Protein AF-A0AAD6H9R9-F1 (afdb_monomer_lite)

Radius of gyration: 20.22 Å; chains: 1; bounding box: 54×41×56 Å

Foldseek 3Di:
DQQFQKFADDPPDPDGDRPDDLQWDFDAFDADPVRHGQWTATNVGIDGHPDIDGPNFQCVVVYDPLLLVDARFDWFKDKDQDDPVVLVVQQPPPFDADQQFQKTWHRQPVVRRITMITRFAQGEAEDDPRGRGGDDPQDFPEPDRDDGDHPNPCPVCVVPVVVVSVCLVPNDDPVVVVVPPRPCVSVPPPDDNPPQDDSRHHDDGHDYQDPVRVVVVVVVSVVRNPDDYPD

Structure (mmCIF, N/CA/C/O backbone):
data_AF-A0AAD6H9R9-F1
#
_entry.id   AF-A0AAD6H9R9-F1
#
loop_
_atom_site.group_PDB
_atom_site.id
_atom_site.type_symbol
_atom_site.label_atom_id
_atom_site.label_alt_id
_atom_site.label_comp_id
_atom_site.label_asym_id
_atom_site.label_entity_id
_atom_site.label_seq_id
_atom_site.pdbx_PDB_ins_code
_atom_site.Cartn_x
_atom_site.Cartn_y
_atom_site.Cartn_z
_atom_site.occupancy
_atom_site.B_iso_or_equiv
_atom_site.auth_seq_id
_atom_site.auth_comp_id
_atom_site.auth_asym_id
_atom_site.auth_atom_id
_atom_site.pdbx_PDB_model_num
ATOM 1 N N . MET A 1 1 ? -6.114 3.177 -9.417 1.00 21.62 1 MET A N 1
ATOM 2 C CA . MET A 1 1 ? -7.447 2.699 -8.997 1.00 21.62 1 MET A CA 1
ATOM 3 C C . MET A 1 1 ? -7.421 2.566 -7.482 1.00 21.62 1 MET A C 1
ATOM 5 O O . MET A 1 1 ? -6.848 1.617 -6.966 1.00 21.62 1 MET A O 1
ATOM 9 N N . GLN A 1 2 ? -7.903 3.591 -6.782 1.00 22.09 2 GLN A N 1
ATOM 10 C CA . GLN A 1 2 ? -7.982 3.638 -5.323 1.00 22.09 2 GLN A CA 1
ATOM 11 C C . GLN A 1 2 ? -9.369 3.111 -4.948 1.00 22.09 2 GLN A C 1
ATOM 13 O O . GLN A 1 2 ? -10.369 3.777 -5.201 1.00 22.09 2 GLN A O 1
ATOM 18 N N . VAL A 1 3 ? -9.444 1.877 -4.451 1.00 21.25 3 VAL A N 1
ATOM 19 C CA . VAL A 1 3 ? -10.705 1.285 -3.989 1.00 21.25 3 VAL A CA 1
ATOM 20 C C . VAL A 1 3 ? -10.729 1.417 -2.473 1.00 21.25 3 VAL A C 1
ATOM 22 O O . VAL A 1 3 ? -10.268 0.538 -1.755 1.00 21.25 3 VAL A O 1
ATOM 25 N N . SER A 1 4 ? -11.238 2.546 -1.983 1.00 26.77 4 SER A N 1
ATOM 26 C CA . SER A 1 4 ? -11.689 2.636 -0.595 1.00 26.77 4 SER A CA 1
ATOM 27 C C . SER A 1 4 ? -13.056 1.966 -0.534 1.00 26.77 4 SER A C 1
ATOM 29 O O . SER A 1 4 ? -14.041 2.505 -1.031 1.00 26.77 4 SER A O 1
ATOM 31 N N . LEU A 1 5 ? -13.100 0.747 -0.002 1.00 30.42 5 LEU A N 1
ATOM 32 C CA . LEU A 1 5 ? -14.329 -0.023 0.110 1.00 30.42 5 LEU A CA 1
ATOM 33 C C . LEU A 1 5 ? -14.965 0.241 1.480 1.00 30.42 5 LEU A C 1
ATOM 35 O O . LEU A 1 5 ? -14.486 -0.269 2.491 1.00 30.42 5 LEU A O 1
ATOM 39 N N . ALA A 1 6 ? -16.033 1.037 1.512 1.00 31.06 6 ALA A N 1
ATOM 40 C CA . ALA A 1 6 ? -16.963 1.079 2.635 1.00 31.06 6 ALA A CA 1
ATOM 41 C C . ALA A 1 6 ? -18.180 0.229 2.250 1.00 31.06 6 ALA A C 1
ATOM 43 O O . ALA A 1 6 ? -18.948 0.613 1.371 1.00 31.06 6 ALA A O 1
ATOM 44 N N . LEU A 1 7 ? -18.317 -0.955 2.850 1.00 34.81 7 LEU A N 1
ATOM 45 C CA . LEU A 1 7 ? -19.482 -1.817 2.633 1.00 34.81 7 LEU A CA 1
ATOM 46 C C . LEU A 1 7 ? -20.551 -1.445 3.658 1.00 34.81 7 LEU A C 1
ATOM 48 O O . LEU A 1 7 ? -20.320 -1.578 4.860 1.00 34.81 7 LEU A O 1
ATOM 52 N N . VAL A 1 8 ? -21.697 -0.982 3.163 1.00 33.59 8 VAL A N 1
ATOM 53 C CA . VAL A 1 8 ? -22.912 -0.713 3.939 1.00 33.59 8 VAL A CA 1
ATOM 54 C C . VAL A 1 8 ? -23.891 -1.854 3.663 1.00 33.59 8 VAL A C 1
ATOM 56 O O . VAL A 1 8 ? -24.228 -2.105 2.509 1.00 33.59 8 VAL A O 1
ATOM 59 N N . SER A 1 9 ? -24.316 -2.571 4.704 1.00 32.09 9 SER A N 1
ATOM 60 C CA . SER A 1 9 ? -25.366 -3.596 4.609 1.00 32.09 9 SER A CA 1
ATOM 61 C C . SER A 1 9 ? -26.718 -2.973 4.962 1.00 32.09 9 SER A C 1
ATOM 63 O O . SER A 1 9 ? -26.822 -2.347 6.014 1.00 32.09 9 SER A O 1
ATOM 65 N N . CYS A 1 10 ? -27.735 -3.169 4.114 1.00 25.30 10 CYS A N 1
ATOM 66 C CA . CYS A 1 10 ? -29.127 -2.753 4.332 1.00 25.30 10 CYS A CA 1
ATOM 67 C C . CYS A 1 10 ? -30.042 -4.004 4.326 1.00 25.30 10 CYS A C 1
ATOM 69 O O . CYS A 1 10 ? -29.819 -4.890 3.497 1.00 25.30 10 CYS A O 1
ATOM 71 N N . PRO A 1 11 ? -31.048 -4.139 5.215 1.00 29.44 11 PRO A N 1
ATOM 72 C CA . PRO A 1 11 ? -31.659 -5.441 5.501 1.00 29.44 11 PRO A CA 1
ATOM 73 C C . PRO A 1 11 ? -32.717 -5.950 4.506 1.00 29.44 11 PRO A C 1
ATOM 75 O O . PRO A 1 11 ? -33.314 -6.989 4.771 1.00 29.44 11 PRO A O 1
ATOM 78 N N . VAL A 1 12 ? -32.957 -5.295 3.363 1.00 28.45 12 VAL A N 1
ATOM 79 C CA . VAL A 1 12 ? -34.059 -5.704 2.456 1.00 28.45 12 VAL A CA 1
ATOM 80 C C . VAL A 1 12 ? -33.594 -6.146 1.063 1.00 28.45 12 VAL A C 1
ATOM 82 O O . VAL A 1 12 ? -34.331 -6.822 0.353 1.00 28.45 12 VAL A O 1
ATOM 85 N N . VAL A 1 13 ? -32.344 -5.886 0.677 1.00 25.64 13 VAL A N 1
ATOM 86 C CA . VAL A 1 13 ? -31.757 -6.372 -0.582 1.00 25.64 13 VAL A CA 1
ATOM 87 C C . VAL A 1 13 ? -30.256 -6.553 -0.352 1.00 25.64 13 VAL A C 1
ATOM 89 O O . VAL A 1 13 ? -29.615 -5.656 0.189 1.00 25.64 13 VAL A O 1
ATOM 92 N N . LEU A 1 14 ? -29.666 -7.679 -0.773 1.00 31.45 14 LEU A N 1
ATOM 93 C CA . LEU A 1 14 ? -28.205 -7.846 -0.883 1.00 31.45 14 LEU A CA 1
ATOM 94 C C . LEU A 1 14 ? -27.664 -6.928 -2.002 1.00 31.45 14 LEU A C 1
ATOM 96 O O . LEU A 1 14 ? -27.223 -7.389 -3.051 1.00 31.45 14 LEU A O 1
ATOM 100 N N . GLN A 1 15 ? -27.750 -5.615 -1.808 1.00 29.44 15 GLN A N 1
ATOM 101 C CA . GLN A 1 15 ? -27.179 -4.597 -2.679 1.00 29.44 15 GLN A CA 1
ATOM 102 C C . GLN A 1 15 ? -25.877 -4.104 -2.053 1.00 29.44 15 GLN A C 1
ATOM 104 O O . GLN A 1 15 ? -25.862 -3.512 -0.978 1.00 29.44 15 GLN A O 1
ATOM 109 N N . TRP A 1 16 ? -24.767 -4.358 -2.740 1.00 42.09 16 TRP A N 1
ATOM 110 C CA . TRP A 1 16 ? -23.471 -3.785 -2.401 1.00 42.09 16 TRP A CA 1
ATOM 111 C C . TRP A 1 16 ? -23.347 -2.430 -3.098 1.00 42.09 16 TRP A C 1
ATOM 113 O O . TRP A 1 16 ? -23.273 -2.371 -4.324 1.00 42.09 16 TRP A O 1
ATOM 123 N N . ALA A 1 17 ? -23.317 -1.338 -2.335 1.00 39.84 17 ALA A N 1
ATOM 124 C CA . ALA A 1 17 ? -23.028 -0.016 -2.879 1.00 39.84 17 ALA A CA 1
ATOM 125 C C . ALA A 1 17 ? -21.513 0.231 -2.854 1.00 39.84 17 ALA A C 1
ATOM 127 O O . ALA A 1 17 ? -20.914 0.396 -1.793 1.00 39.84 17 ALA A O 1
ATOM 128 N N . PHE A 1 18 ? -20.882 0.268 -4.028 1.00 45.59 18 PHE A N 1
ATOM 129 C CA . PHE A 1 18 ? -19.497 0.717 -4.153 1.00 45.59 18 PHE A CA 1
ATOM 130 C C . PHE A 1 18 ? -19.470 2.245 -4.212 1.00 45.59 18 PHE A C 1
ATOM 132 O O . PHE A 1 18 ? -19.745 2.849 -5.246 1.00 45.59 18 PHE A O 1
ATOM 139 N N . LEU A 1 19 ? -19.112 2.883 -3.101 1.00 49.59 19 LEU A N 1
ATOM 140 C CA . LEU A 1 19 ? -18.884 4.327 -3.048 1.00 49.59 19 LEU A CA 1
ATOM 141 C C . LEU A 1 19 ? -17.428 4.645 -3.439 1.00 49.59 19 LEU A C 1
ATOM 143 O O . LEU A 1 19 ? -16.634 5.059 -2.601 1.00 49.59 19 LEU A O 1
ATOM 147 N N . SER A 1 20 ? -17.046 4.421 -4.703 1.00 42.50 20 SER A N 1
ATOM 148 C CA . SER A 1 20 ? -15.670 4.652 -5.178 1.00 42.50 20 SER A CA 1
ATOM 149 C C . SER A 1 20 ? -15.545 5.937 -6.005 1.00 42.50 20 SER A C 1
ATOM 151 O O . SER A 1 20 ? -15.896 5.964 -7.182 1.00 42.50 20 SER A O 1
ATOM 153 N N . SER A 1 21 ? -15.020 7.007 -5.409 1.00 40.72 21 SER A N 1
ATOM 154 C CA . SER A 1 21 ? -14.556 8.207 -6.127 1.00 40.72 21 SER A CA 1
ATOM 155 C C . SER A 1 21 ? -13.574 9.003 -5.256 1.00 40.72 21 SER A C 1
ATOM 157 O O . SER A 1 21 ? -13.613 8.885 -4.031 1.00 40.72 21 SER A O 1
ATOM 159 N N . GLN A 1 22 ? -12.742 9.868 -5.860 1.00 45.44 22 GLN A N 1
ATOM 160 C CA . GLN A 1 22 ? -11.944 10.884 -5.133 1.00 45.44 22 GLN A CA 1
ATOM 161 C C . GLN A 1 22 ? -12.806 11.814 -4.252 1.00 45.44 22 GLN A C 1
ATOM 163 O O . GLN A 1 22 ? -12.305 12.521 -3.387 1.00 45.44 22 GLN A O 1
ATOM 168 N N . VAL A 1 23 ? -14.115 11.785 -4.487 1.00 40.00 23 VAL A N 1
ATOM 169 C CA . VAL A 1 23 ? -15.141 12.711 -4.025 1.00 40.00 23 VAL A CA 1
ATOM 170 C C . VAL A 1 23 ? -15.774 12.255 -2.696 1.00 40.00 23 VAL A C 1
ATOM 172 O O . VAL A 1 23 ? -16.566 12.978 -2.105 1.00 40.00 23 VAL A O 1
ATOM 175 N N . ARG A 1 24 ? -15.431 11.067 -2.173 1.00 51.91 24 ARG A N 1
ATOM 176 C CA . ARG A 1 24 ? -15.968 10.554 -0.894 1.00 51.91 24 ARG A CA 1
ATOM 177 C C . ARG A 1 24 ? -14.874 9.974 -0.004 1.00 51.91 24 ARG A C 1
ATOM 179 O O . ARG A 1 24 ? -14.889 8.799 0.354 1.00 51.91 24 ARG A O 1
ATOM 186 N N . GLN A 1 25 ? -13.902 10.817 0.334 1.00 65.31 25 GLN A N 1
ATOM 187 C CA . GLN A 1 25 ? -12.925 10.514 1.374 1.00 65.31 25 GLN A CA 1
ATOM 188 C C . GLN A 1 25 ? -13.655 10.372 2.712 1.00 65.31 25 GLN A C 1
ATOM 190 O O . GLN A 1 25 ? -14.413 11.261 3.102 1.00 65.31 25 GLN A O 1
ATOM 195 N N . LEU A 1 26 ? -13.458 9.229 3.366 1.00 66.62 26 LEU A N 1
ATOM 196 C CA . LEU A 1 26 ? -13.913 8.993 4.729 1.00 66.62 26 LEU A CA 1
ATOM 197 C C . LEU A 1 26 ? -13.157 9.931 5.671 1.00 66.62 26 LEU A C 1
ATOM 199 O O . LEU A 1 26 ? -11.926 9.927 5.656 1.00 66.62 26 LEU A O 1
ATOM 203 N N . GLU A 1 27 ? -13.892 10.697 6.469 1.00 74.19 27 GLU A N 1
ATOM 204 C CA . GLU A 1 27 ? -13.320 11.618 7.454 1.00 74.19 27 GLU A CA 1
ATOM 205 C C . GLU A 1 27 ? -13.515 11.093 8.872 1.00 74.19 27 GLU A C 1
ATOM 207 O O . GLU A 1 27 ? -12.558 11.045 9.641 1.00 74.19 27 GLU A O 1
ATOM 212 N N . GLU A 1 28 ? -14.724 10.628 9.203 1.00 78.44 28 GLU A N 1
ATOM 213 C CA . GLU A 1 28 ? -15.049 10.243 10.575 1.00 78.44 28 GLU A CA 1
ATOM 214 C C . GLU A 1 28 ? -16.150 9.173 10.660 1.00 78.44 28 GLU A C 1
ATOM 216 O O . GLU A 1 28 ? -16.975 8.999 9.757 1.00 78.44 28 GLU A O 1
ATOM 221 N N . PHE A 1 29 ? -16.165 8.454 11.784 1.00 84.50 29 PHE A N 1
ATOM 222 C CA . PHE A 1 29 ? -17.273 7.599 12.201 1.00 84.50 29 PHE A CA 1
ATOM 223 C C . PHE A 1 29 ? -18.123 8.321 13.241 1.00 84.50 29 PHE A C 1
ATOM 225 O O . PHE A 1 29 ? -17.638 8.626 14.330 1.00 84.50 29 PHE A O 1
ATOM 232 N N . GLU A 1 30 ? -19.407 8.504 12.954 1.00 85.75 30 GLU A N 1
ATOM 233 C CA . GLU A 1 30 ? -20.340 9.018 13.948 1.00 85.75 30 GLU A CA 1
ATOM 234 C C . GLU A 1 30 ? -20.771 7.882 14.872 1.00 85.75 30 GLU A C 1
ATOM 236 O O . GLU A 1 30 ? -21.304 6.853 14.433 1.00 85.75 30 GLU A O 1
ATOM 241 N N . LYS A 1 31 ? -20.525 8.075 16.165 1.00 86.69 31 LYS A N 1
ATOM 242 C CA . LYS A 1 31 ? -20.805 7.090 17.204 1.00 86.69 31 LYS A CA 1
ATOM 243 C C . LYS A 1 31 ? -21.988 7.537 18.045 1.00 86.69 31 LYS A C 1
ATOM 245 O O . LYS A 1 31 ? -22.149 8.718 18.337 1.00 86.69 31 LYS A O 1
ATOM 250 N N . GLN A 1 32 ? -22.798 6.573 18.450 1.00 86.88 32 GLN A N 1
ATOM 251 C CA . GLN A 1 32 ? -23.805 6.760 19.482 1.00 86.88 32 GLN A CA 1
ATOM 252 C C .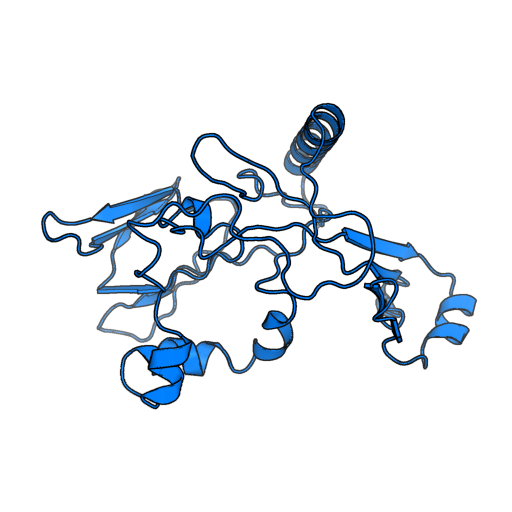 GLN A 1 32 ? -23.137 6.861 20.869 1.00 86.88 32 GLN A C 1
ATOM 254 O O . GLN A 1 32 ? -21.962 6.504 21.011 1.00 86.88 32 GLN A O 1
ATOM 259 N N . PRO A 1 33 ? -23.863 7.320 21.907 1.00 87.19 33 PRO A N 1
ATOM 260 C CA . PRO A 1 33 ? -23.329 7.422 23.269 1.00 87.19 33 PRO A CA 1
ATOM 261 C C . PRO A 1 33 ? -22.812 6.096 23.852 1.00 87.19 33 PRO A C 1
ATOM 263 O O . PRO A 1 33 ? -21.940 6.103 24.715 1.00 87.19 33 PRO A O 1
ATOM 266 N N . ASP A 1 34 ? -23.318 4.961 23.368 1.00 88.50 34 ASP A N 1
ATOM 267 C CA . ASP A 1 34 ? -22.877 3.611 23.743 1.00 88.50 34 ASP A CA 1
ATOM 268 C C . ASP A 1 34 ? -21.569 3.174 23.041 1.00 88.50 34 ASP A C 1
ATOM 270 O O . ASP A 1 34 ? -21.036 2.101 23.321 1.00 88.50 34 ASP A O 1
ATOM 274 N N . GLY A 1 35 ? -21.040 3.996 22.126 1.00 80.94 35 GLY A N 1
ATOM 275 C CA . GLY A 1 35 ? -19.854 3.715 21.320 1.00 80.94 35 GLY A CA 1
ATOM 276 C C . GLY A 1 35 ? -20.124 2.971 20.007 1.00 80.94 35 GLY A C 1
ATOM 277 O O . GLY A 1 35 ? -19.184 2.775 19.229 1.00 80.94 35 GLY A O 1
ATOM 278 N N . THR A 1 36 ? -21.371 2.588 19.718 1.00 85.50 36 THR A N 1
ATOM 279 C CA . THR A 1 36 ? -21.761 1.924 18.467 1.00 85.50 36 THR A CA 1
ATOM 280 C C . THR A 1 36 ? -21.686 2.904 17.294 1.00 85.50 36 THR A C 1
ATOM 282 O O . THR A 1 36 ? -22.148 4.040 17.382 1.00 85.50 36 THR A O 1
ATOM 285 N N . ILE A 1 37 ? -21.115 2.479 16.163 1.00 85.94 37 ILE A N 1
ATOM 286 C CA . ILE A 1 37 ? -21.044 3.309 14.950 1.00 85.94 37 ILE A CA 1
ATOM 287 C C . ILE A 1 37 ? -22.431 3.360 14.303 1.00 85.94 37 ILE A C 1
ATOM 289 O O . ILE A 1 37 ? -22.951 2.326 13.891 1.00 85.94 37 ILE A O 1
ATOM 293 N N . LYS A 1 38 ? -23.008 4.560 14.191 1.00 86.19 38 LYS A N 1
ATOM 294 C CA . LYS A 1 38 ? -24.297 4.800 13.522 1.00 86.19 38 LYS A CA 1
ATOM 295 C C . LYS A 1 38 ? -24.121 5.023 12.026 1.00 86.19 38 LYS A C 1
ATOM 297 O O . LYS A 1 38 ? -24.921 4.567 11.213 1.00 86.19 38 LYS A O 1
ATOM 302 N N . SER A 1 39 ? -23.090 5.776 11.666 1.00 85.62 39 SER A N 1
ATOM 303 C CA . SER A 1 39 ? -22.894 6.214 10.293 1.00 85.62 39 SER A CA 1
ATOM 304 C C . SER A 1 39 ? -21.456 6.587 10.004 1.00 85.62 39 SER A C 1
ATOM 306 O O . SER A 1 39 ? -20.646 6.850 10.893 1.00 85.62 39 SER A O 1
ATOM 308 N N . VAL A 1 40 ? -21.179 6.669 8.716 1.00 85.56 40 VAL A N 1
ATOM 309 C CA . VAL A 1 40 ? -19.899 7.044 8.147 1.00 85.56 40 VAL A CA 1
ATOM 310 C C . VAL A 1 40 ? -20.031 8.428 7.517 1.00 85.56 40 VAL A C 1
ATOM 312 O O . VAL A 1 40 ? -20.881 8.632 6.646 1.00 85.56 40 VAL A O 1
ATOM 315 N N . CYS A 1 41 ? -19.201 9.371 7.957 1.00 83.19 41 CYS A N 1
ATOM 316 C CA . CYS A 1 41 ? -19.156 10.734 7.436 1.00 83.19 41 CYS A CA 1
ATOM 317 C C . CYS A 1 41 ? -18.065 10.845 6.367 1.00 83.19 41 CYS A C 1
ATOM 319 O O . CYS A 1 41 ? -16.897 10.515 6.590 1.00 83.19 41 CYS A O 1
ATOM 321 N N . THR A 1 42 ? -18.458 11.298 5.183 1.00 79.44 42 THR A N 1
ATOM 322 C CA . THR A 1 42 ? -17.555 11.580 4.064 1.00 79.44 42 THR A CA 1
ATOM 323 C C . THR A 1 42 ? -17.655 13.052 3.699 1.00 79.44 42 THR A C 1
ATOM 325 O O . THR A 1 42 ? -18.678 13.678 3.977 1.00 79.44 42 THR A O 1
ATOM 328 N N . LYS A 1 43 ? -16.658 13.572 2.977 1.00 70.25 43 LYS A N 1
ATOM 329 C CA . LYS A 1 43 ? -16.651 14.961 2.474 1.00 70.25 43 LYS A CA 1
ATOM 330 C C . LYS A 1 43 ? -17.957 15.427 1.817 1.00 70.25 43 LYS A C 1
ATOM 332 O O . LYS A 1 43 ? -18.295 16.602 1.887 1.00 70.25 43 LYS A O 1
ATOM 337 N N . ASN A 1 44 ? -18.699 14.513 1.192 1.00 68.00 44 ASN A N 1
ATOM 338 C CA . ASN A 1 44 ? -19.888 14.833 0.402 1.00 68.00 44 ASN A CA 1
ATOM 339 C C . ASN A 1 44 ? -21.188 14.282 1.001 1.00 68.00 44 ASN A C 1
ATOM 341 O O . ASN A 1 44 ? -22.203 14.214 0.308 1.00 68.00 44 ASN A O 1
ATOM 345 N N . GLY A 1 45 ? -21.162 13.855 2.265 1.00 74.56 45 GLY A N 1
ATOM 346 C CA . GLY A 1 45 ? -22.359 13.443 2.987 1.00 74.56 45 GLY A CA 1
ATOM 347 C C . GLY A 1 45 ? -22.177 12.202 3.849 1.00 74.56 45 GLY A C 1
ATOM 348 O O . GLY A 1 45 ? -21.079 11.671 4.032 1.00 74.56 45 GLY A O 1
ATOM 349 N N . ARG A 1 46 ? -23.306 11.741 4.380 1.00 81.75 46 ARG A N 1
ATOM 350 C CA . ARG A 1 46 ? -23.400 10.700 5.401 1.00 81.75 46 ARG A CA 1
ATOM 351 C C . ARG A 1 46 ? -23.937 9.400 4.809 1.00 81.75 46 ARG A C 1
ATOM 353 O O . ARG A 1 46 ? -24.866 9.424 4.006 1.00 81.75 46 ARG A O 1
ATOM 360 N N . ALA A 1 47 ? -23.363 8.276 5.221 1.00 82.62 47 ALA A N 1
ATOM 361 C CA . ALA A 1 47 ? -23.854 6.942 4.898 1.00 82.62 47 ALA A CA 1
ATOM 362 C C . ALA A 1 47 ? -24.203 6.197 6.191 1.00 82.62 47 ALA A C 1
ATOM 364 O O . ALA A 1 47 ? -23.331 5.946 7.024 1.00 82.62 47 ALA A O 1
ATOM 365 N N . GLU A 1 48 ? -25.479 5.866 6.369 1.00 83.75 48 GLU A N 1
ATOM 366 C CA . GLU A 1 48 ? -25.970 5.073 7.503 1.00 83.75 48 GLU A CA 1
ATOM 367 C C . GLU A 1 48 ? -25.979 3.579 7.161 1.00 83.75 48 GLU A C 1
ATOM 369 O O . GLU A 1 48 ? -26.048 3.209 5.989 1.00 83.75 48 GLU A O 1
ATOM 374 N N . GLY A 1 49 ? -25.896 2.719 8.175 1.00 81.31 49 GLY A N 1
ATOM 375 C CA . GLY A 1 49 ? -25.882 1.271 7.993 1.00 81.31 49 GLY A CA 1
ATOM 376 C C . GLY A 1 49 ? -25.828 0.501 9.305 1.00 81.31 49 GLY A C 1
ATOM 377 O O . GLY A 1 49 ? -25.390 1.026 10.325 1.00 81.31 49 GLY A O 1
ATOM 378 N N . ASP A 1 50 ? -26.223 -0.772 9.264 1.00 81.69 50 ASP A N 1
ATOM 379 C CA . ASP A 1 50 ? -26.234 -1.637 10.454 1.00 81.69 50 ASP A CA 1
ATOM 380 C C . ASP A 1 50 ? -24.843 -2.187 10.795 1.00 81.69 50 ASP A C 1
ATOM 382 O O . ASP A 1 50 ? -24.532 -2.537 11.937 1.00 81.69 50 ASP A O 1
ATOM 386 N N . ARG A 1 51 ? -24.006 -2.351 9.766 1.00 80.50 51 ARG A N 1
ATOM 387 C CA . ARG A 1 51 ? -22.659 -2.918 9.850 1.00 80.50 51 ARG A CA 1
ATOM 388 C C . ARG A 1 51 ? -21.743 -2.179 8.893 1.00 80.50 51 ARG A C 1
ATOM 390 O O . ARG A 1 51 ? -22.098 -1.963 7.737 1.00 80.50 51 ARG A O 1
ATOM 397 N N . PHE A 1 52 ? -20.539 -1.896 9.372 1.00 81.38 52 PHE A N 1
ATOM 398 C CA . PHE A 1 52 ? -19.488 -1.248 8.602 1.00 81.38 52 PHE A CA 1
ATOM 399 C C . PHE A 1 52 ? -18.258 -2.147 8.564 1.00 81.38 52 PHE A C 1
ATOM 401 O O . PHE A 1 52 ? -17.808 -2.649 9.595 1.00 81.38 52 PHE A O 1
ATOM 408 N N . ILE A 1 53 ? -17.709 -2.345 7.368 1.00 81.88 53 ILE A N 1
ATOM 409 C CA . ILE A 1 53 ? -16.420 -3.009 7.170 1.00 81.88 53 ILE A CA 1
ATOM 410 C C . ILE A 1 53 ? -15.417 -1.936 6.760 1.00 81.88 53 ILE A C 1
ATOM 412 O O . ILE A 1 53 ? -15.585 -1.293 5.724 1.00 81.88 53 ILE A O 1
ATOM 416 N N . VAL A 1 54 ? -14.374 -1.753 7.568 1.00 79.94 54 VAL A N 1
ATOM 417 C CA . VAL A 1 54 ? -13.301 -0.790 7.298 1.00 79.94 54 VAL A CA 1
ATOM 418 C C . VAL A 1 54 ? -12.153 -1.517 6.601 1.00 79.94 54 VAL A C 1
ATOM 420 O O . VAL A 1 54 ? -11.410 -2.266 7.229 1.00 79.94 54 VAL A O 1
ATOM 423 N N . ALA A 1 55 ? -12.011 -1.303 5.293 1.00 81.38 55 ALA A N 1
ATOM 424 C CA . ALA A 1 55 ? -10.968 -1.912 4.463 1.00 81.38 55 ALA A CA 1
ATOM 425 C C . ALA A 1 55 ? -10.105 -0.843 3.766 1.00 81.38 55 ALA A C 1
ATOM 427 O O . ALA A 1 55 ? -9.865 -0.895 2.564 1.00 81.38 55 ALA A O 1
ATOM 428 N N . THR A 1 56 ? -9.642 0.157 4.522 1.00 77.50 56 THR A N 1
ATOM 429 C CA . THR A 1 56 ? -8.940 1.354 4.009 1.00 77.50 56 THR A CA 1
ATOM 430 C C . THR A 1 56 ? -7.417 1.196 3.896 1.00 77.50 56 THR A C 1
ATOM 432 O O . THR A 1 56 ? -6.688 2.172 3.705 1.00 77.50 56 THR A O 1
ATOM 435 N N . GLY A 1 57 ? -6.912 -0.038 3.986 1.00 80.81 57 GLY A N 1
ATOM 436 C CA . GLY A 1 57 ? -5.493 -0.348 3.806 1.00 80.81 57 GLY A CA 1
ATOM 437 C C . GLY A 1 57 ? -4.591 0.459 4.739 1.00 80.81 57 GLY A C 1
ATOM 438 O O . GLY A 1 57 ? -4.821 0.509 5.942 1.00 80.81 57 GLY A O 1
ATOM 439 N N . ALA A 1 58 ? -3.568 1.104 4.179 1.00 78.69 58 ALA A N 1
ATOM 440 C CA . ALA A 1 58 ? -2.588 1.880 4.939 1.00 78.69 58 ALA A CA 1
ATOM 441 C C . ALA A 1 58 ? -3.158 3.143 5.624 1.00 78.69 58 ALA A C 1
ATOM 443 O O . ALA A 1 58 ? -2.495 3.689 6.497 1.00 78.69 58 ALA A O 1
ATOM 444 N N . TRP A 1 59 ? -4.372 3.595 5.278 1.00 80.38 59 TRP A N 1
ATOM 445 C CA . TRP A 1 59 ? -5.036 4.742 5.924 1.00 80.38 59 TRP A CA 1
ATOM 446 C C . TRP A 1 59 ? -5.839 4.351 7.167 1.00 80.38 59 TRP A C 1
ATOM 448 O O . TRP A 1 59 ? -6.416 5.215 7.823 1.00 80.38 59 TRP A O 1
ATOM 458 N N . ILE A 1 60 ? -5.908 3.062 7.510 1.00 78.19 60 ILE A N 1
ATOM 459 C CA . ILE A 1 60 ? -6.687 2.606 8.664 1.00 78.19 60 ILE A CA 1
ATOM 460 C C . ILE A 1 60 ? -6.203 3.238 9.979 1.00 78.19 60 ILE A C 1
ATOM 462 O O . ILE A 1 60 ? -7.028 3.567 10.827 1.00 78.19 60 ILE A O 1
ATOM 466 N N . SER A 1 61 ? -4.896 3.497 10.113 1.00 74.81 61 SER A N 1
ATOM 467 C CA . SER A 1 61 ? -4.291 4.149 11.284 1.00 74.81 61 SER A CA 1
ATOM 468 C C . SER A 1 61 ? -4.749 5.595 11.485 1.00 74.81 61 SER A C 1
ATOM 470 O O . SER A 1 61 ? -4.670 6.097 12.600 1.00 74.81 61 SER A O 1
ATOM 472 N N . SER A 1 62 ? -5.243 6.256 10.434 1.00 76.88 62 SER A N 1
ATOM 473 C CA . SER A 1 62 ? -5.816 7.606 10.503 1.00 76.88 62 SER A CA 1
ATOM 474 C C . SER A 1 62 ? -7.290 7.621 10.900 1.00 76.88 62 SER A C 1
ATOM 476 O O . SER A 1 62 ? -7.820 8.682 11.201 1.00 76.88 62 SER A O 1
ATOM 478 N N . LEU A 1 63 ? -7.961 6.468 10.868 1.00 76.31 63 LEU A N 1
ATOM 479 C CA . LEU A 1 63 ? -9.414 6.361 11.026 1.00 76.31 63 LEU A CA 1
ATOM 480 C C . LEU A 1 63 ? -9.821 5.671 12.326 1.00 76.31 63 LEU A C 1
ATOM 482 O O . LEU A 1 63 ? -10.869 5.974 12.894 1.00 76.31 63 LEU A O 1
ATOM 486 N N . ILE A 1 64 ? -9.009 4.722 12.787 1.00 77.75 64 ILE A N 1
ATOM 487 C CA . ILE A 1 64 ? -9.207 4.028 14.056 1.00 77.75 64 ILE A CA 1
ATOM 488 C C . ILE A 1 64 ? -7.905 4.042 14.862 1.00 77.75 64 ILE A C 1
ATOM 490 O O . ILE A 1 64 ? -6.824 4.001 14.269 1.00 77.75 64 ILE A O 1
ATOM 494 N N . PRO A 1 65 ? -7.976 4.062 16.207 1.00 75.62 65 PRO A N 1
ATOM 495 C CA . PRO A 1 65 ? -6.786 3.990 17.042 1.00 75.62 65 PRO A CA 1
ATOM 496 C C . PRO A 1 65 ? -5.966 2.739 16.718 1.00 75.62 65 PRO A C 1
ATOM 498 O O . PRO A 1 65 ? -6.428 1.616 16.914 1.00 75.62 65 PRO A O 1
ATOM 501 N N . ALA A 1 66 ? -4.745 2.929 16.219 1.00 69.06 66 ALA A N 1
ATOM 502 C CA . ALA A 1 66 ? -3.888 1.818 15.818 1.00 69.06 66 ALA A CA 1
ATOM 503 C C . ALA A 1 66 ? -3.270 1.068 17.009 1.00 69.06 66 ALA A C 1
ATOM 505 O O . ALA A 1 66 ? -2.839 -0.069 16.832 1.00 69.06 66 ALA A O 1
ATOM 506 N N . TRP A 1 67 ? -3.197 1.693 18.194 1.00 74.50 67 TRP A N 1
ATOM 507 C CA . TRP A 1 67 ? -2.574 1.148 19.415 1.00 74.50 67 TRP A CA 1
ATOM 508 C C . TRP A 1 67 ? -1.237 0.441 19.142 1.00 74.50 67 TRP A C 1
ATOM 510 O O . TRP A 1 67 ? -1.023 -0.682 19.581 1.00 74.50 67 TRP A O 1
ATOM 520 N N . ASN A 1 68 ? -0.365 1.053 18.334 1.00 70.12 68 ASN A N 1
ATOM 521 C CA . ASN A 1 68 ? 0.935 0.498 17.926 1.00 70.12 68 ASN A CA 1
ATOM 522 C C . ASN A 1 68 ? 0.891 -0.897 17.266 1.00 70.12 68 ASN A C 1
ATOM 524 O O . ASN A 1 68 ? 1.923 -1.542 17.118 1.00 70.12 68 ASN A O 1
ATOM 528 N N . SER A 1 69 ? -0.280 -1.363 16.829 1.00 73.44 69 SER A N 1
ATOM 529 C CA . SER A 1 69 ? -0.450 -2.658 16.159 1.00 73.44 69 SER A CA 1
ATOM 530 C C . SER A 1 69 ? -0.375 -2.575 14.634 1.00 73.44 69 SER A C 1
ATOM 532 O O . SER A 1 69 ? -0.276 -3.594 13.952 1.00 73.44 69 SER A O 1
ATOM 534 N N . MET A 1 70 ? -0.429 -1.359 14.086 1.00 76.31 70 MET A N 1
ATOM 535 C CA . MET A 1 70 ? -0.426 -1.089 12.653 1.00 76.31 70 MET A CA 1
ATOM 536 C C . MET A 1 70 ? 0.490 0.095 12.358 1.00 76.31 70 MET A C 1
ATOM 538 O O . MET A 1 70 ? 0.391 1.134 13.010 1.00 76.31 70 MET A O 1
ATOM 542 N N . LEU A 1 71 ? 1.337 -0.051 11.342 1.00 76.69 71 LEU A N 1
ATOM 543 C CA . LEU A 1 71 ? 2.222 0.999 10.853 1.00 76.69 71 LEU A CA 1
ATOM 544 C C . LEU A 1 71 ? 2.118 1.075 9.329 1.00 76.69 71 LEU A C 1
ATOM 546 O O . LEU A 1 71 ? 2.313 0.077 8.635 1.00 76.69 71 LEU A O 1
ATOM 550 N N . ALA A 1 72 ? 1.807 2.258 8.800 1.00 81.69 72 ALA A N 1
ATOM 551 C CA . ALA A 1 72 ? 1.830 2.484 7.361 1.00 81.69 72 ALA A CA 1
ATOM 552 C C . ALA A 1 72 ? 3.280 2.651 6.891 1.00 81.69 72 ALA A C 1
ATOM 554 O O . ALA A 1 72 ? 3.967 3.567 7.336 1.00 81.69 72 ALA A O 1
ATOM 555 N N . ALA A 1 73 ? 3.735 1.804 5.972 1.00 81.12 73 ALA A N 1
ATOM 556 C CA . ALA A 1 73 ? 5.063 1.908 5.375 1.00 81.12 73 ALA A CA 1
ATOM 557 C C . ALA A 1 73 ? 4.969 1.916 3.845 1.00 81.12 73 ALA A C 1
ATOM 559 O O . ALA A 1 73 ? 4.269 1.100 3.240 1.00 81.12 73 ALA A O 1
ATOM 560 N N . GLY A 1 74 ? 5.678 2.851 3.217 1.00 82.19 74 GLY A N 1
ATOM 561 C CA . GLY A 1 74 ? 5.850 2.925 1.771 1.00 82.19 74 GLY A CA 1
ATOM 562 C C . GLY A 1 74 ? 6.969 2.000 1.298 1.00 82.19 74 GLY A C 1
ATOM 563 O O . GLY A 1 74 ? 8.028 1.929 1.917 1.00 82.19 74 GLY A O 1
ATOM 564 N N . GLN A 1 75 ? 6.744 1.313 0.179 1.00 82.00 75 GLN A N 1
ATOM 565 C CA . GLN A 1 75 ? 7.747 0.493 -0.506 1.00 82.00 75 GLN A CA 1
ATOM 566 C C . GLN A 1 75 ? 8.000 1.070 -1.895 1.00 82.00 75 GLN A C 1
ATOM 568 O O . GLN A 1 75 ? 7.074 1.557 -2.545 1.00 82.00 75 GLN A O 1
ATOM 573 N N . VAL A 1 76 ? 9.244 0.991 -2.360 1.00 81.88 76 VAL A N 1
ATOM 574 C CA . VAL A 1 76 ? 9.650 1.589 -3.635 1.00 81.88 76 VAL A CA 1
ATOM 575 C C . VAL A 1 76 ? 9.539 0.562 -4.756 1.00 81.88 76 VAL A C 1
ATOM 577 O O . VAL A 1 76 ? 10.032 -0.562 -4.644 1.00 81.88 76 VAL A O 1
ATOM 580 N N . VAL A 1 77 ? 8.902 0.972 -5.852 1.00 86.50 77 VAL A N 1
ATOM 581 C CA . VAL A 1 77 ? 8.784 0.199 -7.090 1.00 86.50 77 VAL A CA 1
ATOM 582 C C . VAL A 1 77 ? 9.305 1.049 -8.242 1.00 86.50 77 VAL A C 1
ATOM 584 O O . VAL A 1 77 ? 8.858 2.177 -8.428 1.00 86.50 77 VAL A O 1
ATOM 587 N N . GLY A 1 78 ? 10.233 0.491 -9.011 1.00 87.31 78 GLY A N 1
ATOM 588 C CA . GLY A 1 78 ? 10.756 1.066 -10.241 1.00 87.31 78 GLY A CA 1
ATOM 589 C C . GLY A 1 78 ? 10.108 0.444 -11.475 1.00 87.31 78 GLY A C 1
ATOM 590 O O . GLY A 1 78 ? 9.771 -0.744 -11.497 1.00 87.31 78 GLY A O 1
ATOM 591 N N . TYR A 1 79 ? 9.969 1.257 -12.517 1.00 90.56 79 TYR A N 1
ATOM 592 C CA . TYR A 1 79 ? 9.519 0.830 -13.837 1.00 90.56 79 TYR A CA 1
ATOM 593 C C . TYR A 1 79 ? 10.586 1.197 -14.859 1.00 90.56 79 TYR A C 1
ATOM 595 O O . TYR A 1 79 ? 10.991 2.356 -14.930 1.00 90.56 79 TYR A O 1
ATOM 603 N N . LEU A 1 80 ? 11.016 0.223 -15.656 1.00 90.44 80 LEU A N 1
ATOM 604 C CA . LEU A 1 80 ? 11.928 0.441 -16.775 1.00 90.44 80 LEU A CA 1
ATOM 605 C C . LEU A 1 80 ? 11.195 0.122 -18.070 1.00 90.44 80 LEU A C 1
ATOM 607 O O . LEU A 1 80 ? 10.548 -0.919 -18.171 1.00 90.44 80 LEU A O 1
ATOM 611 N N . ARG A 1 81 ? 11.256 1.031 -19.044 1.00 93.81 81 ARG A N 1
ATOM 612 C CA . ARG A 1 81 ? 10.738 0.765 -20.386 1.00 93.81 81 ARG A CA 1
ATOM 613 C C . ARG A 1 81 ? 11.788 -0.033 -21.144 1.00 93.81 81 ARG A C 1
ATOM 615 O O . ARG A 1 81 ? 12.926 0.413 -21.222 1.00 93.81 81 ARG A O 1
ATOM 622 N N . LEU A 1 82 ? 11.387 -1.174 -21.679 1.00 94.12 82 LEU A N 1
ATOM 623 C CA . LEU A 1 82 ? 12.248 -2.064 -22.440 1.00 94.12 82 LEU A CA 1
ATOM 624 C C . LEU A 1 82 ? 12.021 -1.896 -23.943 1.00 94.12 82 LEU A C 1
ATOM 626 O O . LEU A 1 82 ? 10.935 -1.521 -24.398 1.00 94.12 82 LEU A O 1
ATOM 630 N N . THR A 1 83 ? 13.058 -2.208 -24.705 1.00 96.31 83 THR A N 1
ATOM 631 C CA . THR A 1 83 ? 12.994 -2.437 -26.148 1.00 96.31 83 THR A CA 1
ATOM 632 C C . THR A 1 83 ? 12.339 -3.791 -26.460 1.00 96.31 83 THR A C 1
ATOM 634 O O . THR A 1 83 ? 12.286 -4.666 -25.591 1.00 96.31 83 THR A O 1
ATOM 637 N N . PRO A 1 84 ? 11.839 -4.006 -27.692 1.00 95.12 84 PRO A N 1
ATOM 638 C CA . PRO A 1 84 ? 11.288 -5.302 -28.096 1.00 95.12 84 PRO A CA 1
ATOM 639 C C . PRO A 1 84 ? 12.268 -6.471 -27.906 1.00 95.12 84 PRO A C 1
ATOM 641 O O . PRO A 1 84 ? 11.862 -7.541 -27.452 1.00 95.12 84 PRO A O 1
ATOM 644 N N . ASP A 1 85 ? 13.556 -6.245 -28.177 1.00 96.38 85 ASP A N 1
ATOM 645 C CA . ASP A 1 85 ? 14.598 -7.266 -28.040 1.00 96.38 85 ASP A CA 1
ATOM 646 C C . ASP A 1 85 ? 14.833 -7.640 -26.570 1.00 96.38 85 ASP A C 1
ATOM 648 O O . ASP A 1 85 ? 14.884 -8.821 -26.229 1.00 96.38 85 ASP A O 1
ATOM 652 N N . GLU A 1 86 ? 14.894 -6.653 -25.670 1.00 95.88 86 GLU A N 1
ATOM 653 C CA . GLU A 1 86 ? 15.007 -6.896 -24.225 1.00 95.88 86 GLU A CA 1
ATOM 654 C C . GLU A 1 86 ? 13.775 -7.621 -23.671 1.00 95.88 86 GLU A C 1
ATOM 656 O O . GLU A 1 86 ? 13.906 -8.509 -22.829 1.00 95.88 86 GLU A O 1
ATOM 661 N N . ILE A 1 87 ? 12.571 -7.288 -24.153 1.00 94.94 87 ILE A N 1
ATOM 662 C CA . ILE A 1 87 ? 11.350 -8.017 -23.782 1.00 94.94 87 ILE A CA 1
ATOM 663 C C . ILE A 1 87 ? 11.480 -9.481 -24.199 1.00 94.94 87 ILE A C 1
ATOM 665 O O . ILE A 1 87 ? 11.236 -10.358 -23.375 1.00 94.94 87 ILE A O 1
ATOM 669 N N . SER A 1 88 ? 11.910 -9.751 -25.436 1.00 94.62 88 SER A N 1
ATOM 670 C CA . SER A 1 88 ? 12.096 -11.119 -25.925 1.00 94.62 88 SER A CA 1
ATOM 671 C C . SER A 1 88 ? 13.091 -11.911 -25.076 1.00 94.62 88 SER A C 1
ATOM 673 O O . SER A 1 88 ? 12.870 -13.095 -24.843 1.00 94.62 88 SER A O 1
ATOM 675 N N . GLN A 1 89 ? 14.171 -11.280 -24.611 1.00 94.19 89 GLN A N 1
ATOM 676 C CA . GLN A 1 89 ? 15.190 -11.939 -23.788 1.00 94.19 89 GLN A CA 1
ATOM 677 C C . GLN A 1 89 ? 14.711 -12.231 -22.361 1.00 94.19 89 GLN A C 1
ATOM 679 O O . GLN A 1 89 ? 15.152 -13.199 -21.745 1.00 94.19 89 GLN A O 1
ATOM 684 N N . LEU A 1 90 ? 13.829 -11.389 -21.819 1.00 92.31 90 LEU A N 1
ATOM 685 C CA . LEU A 1 90 ? 13.423 -11.441 -20.414 1.00 92.31 90 LEU A CA 1
ATOM 686 C C . LEU A 1 90 ? 12.044 -12.085 -20.192 1.00 92.31 90 LEU A C 1
ATOM 688 O O . LEU A 1 90 ? 11.683 -12.324 -19.038 1.00 92.31 90 LEU A O 1
ATOM 692 N N . ARG A 1 91 ? 11.261 -12.355 -21.250 1.00 89.31 91 ARG A N 1
ATOM 693 C CA . ARG A 1 91 ? 9.851 -12.783 -21.136 1.00 89.31 91 ARG A CA 1
ATOM 694 C C . ARG A 1 91 ? 9.649 -14.083 -20.356 1.00 89.31 91 ARG A C 1
ATOM 696 O O . ARG A 1 91 ? 8.685 -14.186 -19.604 1.00 89.31 91 ARG A O 1
ATOM 703 N N . ASP A 1 92 ? 10.571 -15.033 -20.503 1.00 91.38 92 ASP A N 1
ATOM 704 C CA . ASP A 1 92 ? 10.457 -16.374 -19.915 1.00 91.38 92 ASP A CA 1
ATOM 705 C C . ASP A 1 92 ? 11.143 -16.487 -18.546 1.00 91.38 92 ASP A C 1
ATOM 707 O O . ASP A 1 92 ? 11.149 -17.554 -17.927 1.00 91.38 92 ASP A O 1
ATOM 711 N N . LEU A 1 93 ? 11.732 -15.395 -18.044 1.00 90.31 93 LEU A N 1
ATOM 712 C CA . LEU A 1 93 ? 12.345 -15.408 -16.724 1.00 90.31 93 LEU A CA 1
ATOM 713 C C . LEU A 1 93 ? 11.274 -15.550 -15.636 1.00 90.31 93 LEU A C 1
ATOM 715 O O . LEU A 1 93 ? 10.224 -14.907 -15.702 1.00 90.31 93 LEU A O 1
ATOM 719 N N . PRO A 1 94 ? 11.532 -16.347 -14.586 1.00 92.31 94 PRO A N 1
ATOM 720 C CA . PRO A 1 94 ? 10.627 -16.430 -13.455 1.00 92.31 94 PRO A CA 1
ATOM 721 C C . PRO A 1 94 ? 10.627 -15.117 -12.666 1.00 92.31 94 PRO A C 1
ATOM 723 O O . PRO A 1 94 ? 11.503 -14.262 -12.810 1.00 92.31 94 PRO A O 1
ATOM 726 N N . ILE A 1 95 ? 9.675 -14.987 -11.741 1.00 90.62 95 ILE A N 1
ATOM 727 C CA . ILE A 1 95 ? 9.760 -13.947 -10.714 1.00 90.62 95 ILE A CA 1
ATOM 728 C C . ILE A 1 95 ? 11.049 -14.175 -9.920 1.00 90.62 95 ILE A C 1
ATOM 730 O O . ILE A 1 95 ? 11.202 -15.195 -9.247 1.00 90.62 95 ILE A O 1
ATOM 734 N N . TYR A 1 96 ? 11.962 -13.212 -9.987 1.00 88.50 96 TYR A N 1
ATOM 735 C CA . TYR A 1 96 ? 13.224 -13.263 -9.263 1.00 88.50 96 TYR A CA 1
ATOM 736 C C . TYR A 1 96 ? 13.078 -12.539 -7.926 1.00 88.50 96 TYR A C 1
ATOM 738 O O . TYR A 1 96 ? 12.570 -11.417 -7.883 1.00 88.50 96 TYR A O 1
ATOM 746 N N . PHE A 1 97 ? 13.522 -13.170 -6.837 1.00 87.69 97 PHE A N 1
ATOM 747 C CA . PHE A 1 97 ? 13.512 -12.581 -5.499 1.00 87.69 97 PHE A CA 1
ATOM 748 C C . PHE A 1 97 ? 14.797 -12.934 -4.750 1.00 87.69 97 PHE A C 1
ATOM 750 O O . PHE A 1 97 ? 15.059 -14.100 -4.458 1.00 87.69 97 PHE A O 1
ATOM 757 N N . ASN A 1 98 ? 15.585 -11.921 -4.401 1.00 86.50 98 ASN A N 1
ATOM 758 C CA . ASN A 1 98 ? 16.793 -12.085 -3.606 1.00 86.50 98 ASN A CA 1
ATOM 759 C C . ASN A 1 98 ? 16.526 -11.641 -2.161 1.00 86.50 98 ASN A C 1
ATOM 761 O O . ASN A 1 98 ? 16.426 -10.451 -1.874 1.00 86.50 98 ASN A O 1
ATOM 765 N N . PHE A 1 99 ? 16.457 -12.604 -1.238 1.00 80.38 99 PHE A N 1
ATOM 766 C CA . PHE A 1 99 ? 16.164 -12.346 0.177 1.00 80.38 99 PHE A CA 1
ATOM 767 C C . PHE A 1 99 ? 17.246 -11.555 0.920 1.00 80.38 99 PHE A C 1
ATOM 769 O O . PHE A 1 99 ? 16.946 -10.987 1.963 1.00 80.38 99 PHE A O 1
ATOM 776 N N . SER A 1 100 ? 18.486 -11.523 0.430 1.00 79.12 100 SER A N 1
ATOM 777 C CA . SER A 1 100 ? 19.585 -10.809 1.095 1.00 79.12 100 SER A CA 1
ATOM 778 C C . SER A 1 100 ? 19.584 -9.318 0.762 1.00 79.12 100 SER A C 1
ATOM 780 O O . SER A 1 100 ? 19.913 -8.485 1.601 1.00 79.12 100 SER A O 1
ATOM 782 N N . THR A 1 101 ? 19.222 -8.978 -0.475 1.00 81.06 101 THR A N 1
ATOM 783 C CA . THR A 1 101 ? 19.188 -7.587 -0.962 1.00 81.06 101 THR A CA 1
ATOM 784 C C . THR A 1 101 ? 17.787 -6.979 -0.935 1.00 81.06 101 THR A C 1
ATOM 786 O O . THR A 1 101 ? 17.656 -5.758 -1.033 1.00 81.06 101 THR A O 1
ATOM 789 N N . GLY A 1 102 ? 16.754 -7.822 -0.841 1.00 80.50 102 GLY A N 1
ATOM 790 C CA . GLY A 1 102 ? 15.353 -7.444 -0.985 1.00 80.50 102 GLY A CA 1
ATOM 791 C C . GLY A 1 102 ? 14.929 -7.200 -2.435 1.00 80.50 102 GLY A C 1
ATOM 792 O O . GLY A 1 102 ? 13.776 -6.850 -2.682 1.00 80.50 102 GLY A O 1
ATOM 793 N N . PHE A 1 103 ? 15.833 -7.343 -3.408 1.00 87.00 103 PHE A N 1
ATOM 794 C CA . PHE A 1 103 ? 15.534 -7.067 -4.808 1.00 87.00 103 PHE A CA 1
ATOM 795 C C . PHE A 1 103 ? 14.543 -8.085 -5.375 1.00 87.00 103 PHE A C 1
ATOM 797 O O . PHE A 1 103 ? 14.730 -9.297 -5.231 1.00 87.00 103 PHE A O 1
ATOM 804 N N . PHE A 1 104 ? 13.521 -7.586 -6.068 1.00 88.81 104 PHE A N 1
ATOM 805 C CA . PHE A 1 104 ? 12.563 -8.406 -6.789 1.00 88.81 104 PHE A CA 1
ATOM 806 C C . PHE A 1 104 ? 12.204 -7.834 -8.151 1.00 88.81 104 PHE A C 1
ATOM 808 O O . PHE A 1 104 ? 12.022 -6.627 -8.307 1.00 88.81 104 PHE A O 1
ATOM 815 N N . ALA A 1 105 ? 12.059 -8.724 -9.128 1.00 90.75 105 ALA A N 1
ATOM 816 C CA . ALA A 1 105 ? 11.699 -8.388 -10.496 1.00 90.75 105 ALA A CA 1
ATOM 817 C C . ALA A 1 105 ? 10.551 -9.281 -10.967 1.00 90.75 105 ALA A C 1
ATOM 819 O O . ALA A 1 105 ? 10.573 -10.499 -10.772 1.00 90.75 105 ALA A O 1
ATOM 820 N N . PHE A 1 106 ? 9.540 -8.662 -11.573 1.00 90.81 106 PHE A N 1
ATOM 821 C CA . PHE A 1 106 ? 8.498 -9.384 -12.297 1.00 90.81 106 PHE A CA 1
ATOM 822 C C . PHE A 1 106 ? 8.902 -9.537 -13.762 1.00 90.81 106 PHE A C 1
ATOM 824 O O . PHE A 1 106 ? 9.614 -8.666 -14.266 1.00 90.81 106 PHE A O 1
ATOM 831 N N . PRO A 1 107 ? 8.398 -10.569 -14.457 1.00 92.38 107 PRO A N 1
ATOM 832 C CA . PRO A 1 107 ? 8.535 -10.659 -15.904 1.00 92.38 107 PRO A CA 1
ATOM 833 C C . PRO A 1 107 ? 8.053 -9.370 -16.595 1.00 92.38 107 PRO A C 1
ATOM 835 O O . PRO A 1 107 ? 7.131 -8.712 -16.084 1.00 92.38 107 PRO A O 1
ATOM 838 N N . PRO A 1 108 ? 8.652 -8.988 -17.738 1.00 93.31 108 PRO A N 1
ATOM 839 C CA . PRO A 1 108 ? 8.188 -7.854 -18.523 1.00 93.31 108 PRO A CA 1
ATOM 840 C C . PRO A 1 108 ? 6.702 -7.964 -18.858 1.00 93.31 108 PRO A C 1
ATOM 842 O O . PRO A 1 108 ? 6.209 -9.014 -19.264 1.00 93.31 108 PRO A O 1
ATOM 845 N N . HIS A 1 109 ? 5.979 -6.854 -18.739 1.00 91.19 109 HIS A N 1
ATOM 846 C CA . HIS A 1 109 ? 4.602 -6.787 -19.209 1.00 91.19 109 HIS A CA 1
ATOM 847 C C . HIS A 1 109 ? 4.589 -6.410 -20.693 1.00 91.19 109 HIS A C 1
ATOM 849 O O . HIS A 1 109 ? 4.666 -5.224 -21.027 1.00 91.19 109 HIS A O 1
ATOM 855 N N . GLU A 1 110 ? 4.493 -7.414 -21.571 1.00 89.31 110 GLU A N 1
ATOM 856 C CA . GLU A 1 110 ? 4.583 -7.255 -23.033 1.00 89.31 110 GLU A CA 1
ATOM 857 C C . GLU A 1 110 ? 3.677 -6.148 -23.597 1.00 89.31 110 GLU A C 1
ATOM 859 O O . GLU A 1 110 ? 4.195 -5.297 -24.321 1.00 89.31 110 GLU A O 1
ATOM 864 N N . PRO A 1 111 ? 2.383 -6.037 -23.218 1.00 90.38 111 PRO A N 1
ATOM 865 C CA . PRO A 1 111 ? 1.505 -5.016 -23.793 1.00 90.38 111 PRO A CA 1
ATOM 866 C C . PRO A 1 111 ? 1.944 -3.577 -23.512 1.00 90.38 111 PRO A C 1
ATOM 868 O O . PRO A 1 111 ? 1.603 -2.670 -24.264 1.00 90.38 111 PRO A O 1
ATOM 871 N N . THR A 1 112 ? 2.665 -3.339 -22.411 1.00 89.50 112 THR A N 1
ATOM 872 C CA . THR A 1 112 ? 3.141 -1.990 -22.061 1.00 89.50 112 THR A CA 1
ATOM 873 C C . THR A 1 112 ? 4.644 -1.813 -22.250 1.00 89.50 112 THR A C 1
ATOM 875 O O . THR A 1 112 ? 5.132 -0.696 -22.115 1.00 89.50 112 THR A O 1
ATOM 878 N N . GLY A 1 113 ? 5.383 -2.898 -22.489 1.00 91.50 113 GLY A N 1
ATOM 879 C CA . GLY A 1 113 ? 6.842 -2.913 -22.571 1.00 91.50 113 GLY A CA 1
ATOM 880 C C . GLY A 1 113 ? 7.553 -2.458 -21.295 1.00 91.50 113 GLY A C 1
ATOM 881 O O . GLY A 1 113 ? 8.642 -1.897 -21.371 1.00 91.50 113 GLY A O 1
ATOM 882 N N . TYR A 1 114 ? 6.936 -2.648 -20.123 1.00 92.69 114 TYR A N 1
ATOM 883 C CA . TYR A 1 114 ? 7.530 -2.237 -18.848 1.00 92.69 114 TYR A CA 1
ATOM 884 C C . TYR A 1 114 ? 8.014 -3.441 -18.053 1.00 92.69 114 TYR A C 1
ATOM 886 O O . TYR A 1 114 ? 7.258 -4.384 -17.808 1.00 92.69 114 TYR A O 1
ATOM 894 N N . LEU A 1 115 ? 9.247 -3.347 -17.572 1.00 91.94 115 LEU A N 1
ATOM 895 C CA . LEU A 1 115 ? 9.785 -4.181 -16.514 1.00 91.94 115 LEU A CA 1
ATOM 896 C C . LEU A 1 115 ? 9.5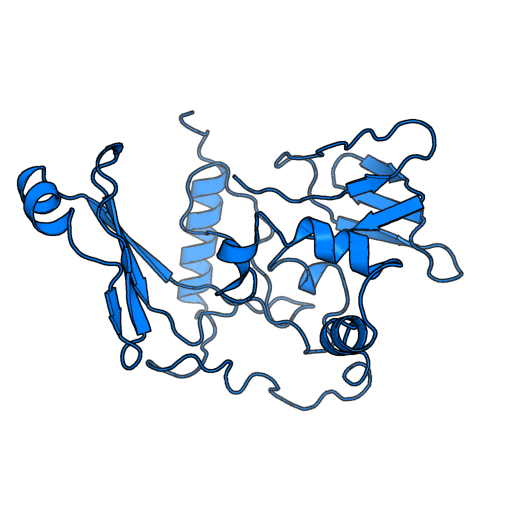01 -3.527 -15.165 1.00 91.94 115 LEU A C 1
ATOM 898 O O . LEU A 1 115 ? 9.812 -2.352 -14.953 1.00 91.94 115 LEU A O 1
ATOM 902 N N . LYS A 1 116 ? 8.925 -4.297 -14.242 1.00 92.38 116 LYS A N 1
ATOM 903 C CA . LYS A 1 116 ? 8.664 -3.851 -12.874 1.00 92.38 116 LYS A CA 1
ATOM 904 C C . LYS A 1 116 ? 9.683 -4.479 -11.936 1.00 92.38 116 LYS A C 1
ATOM 906 O O . LYS A 1 116 ? 9.699 -5.698 -11.758 1.00 92.38 116 LYS A O 1
ATOM 911 N N . VAL A 1 117 ? 10.461 -3.628 -11.284 1.00 90.88 117 VAL A N 1
ATOM 912 C CA . VAL A 1 117 ? 11.439 -4.011 -10.263 1.00 90.88 117 VAL A CA 1
ATOM 913 C C . VAL A 1 117 ? 11.120 -3.306 -8.963 1.00 90.88 117 VAL A C 1
ATOM 915 O O . VAL A 1 117 ? 10.467 -2.264 -8.946 1.00 90.88 117 VAL A O 1
ATOM 918 N N . ALA A 1 118 ? 11.565 -3.857 -7.851 1.00 87.69 118 ALA A N 1
ATOM 919 C CA . ALA A 1 118 ? 11.377 -3.227 -6.563 1.00 87.69 118 ALA A CA 1
ATOM 920 C C . ALA A 1 118 ? 12.361 -3.786 -5.540 1.00 87.69 118 ALA A C 1
ATOM 922 O O . ALA A 1 118 ? 12.967 -4.838 -5.733 1.00 87.69 118 ALA A O 1
ATOM 923 N N . CYS A 1 119 ? 12.512 -3.053 -4.445 1.00 83.62 119 CYS A N 1
ATOM 924 C CA . CYS A 1 119 ? 13.364 -3.439 -3.333 1.00 83.62 119 CYS A CA 1
ATOM 925 C C . CYS A 1 119 ? 12.489 -3.535 -2.094 1.00 83.62 119 CYS A C 1
ATOM 927 O O . CYS A 1 119 ? 11.948 -2.532 -1.632 1.00 83.62 119 CYS A O 1
ATOM 929 N N . HIS A 1 120 ? 12.334 -4.746 -1.579 1.00 79.25 120 HIS A N 1
ATOM 930 C CA . HIS A 1 120 ? 11.671 -5.007 -0.316 1.00 79.25 120 HIS A CA 1
ATOM 931 C C . HIS A 1 120 ? 12.638 -4.703 0.828 1.00 79.25 120 HIS A C 1
ATOM 933 O O . HIS A 1 120 ? 13.652 -5.375 0.992 1.00 79.25 120 HIS A O 1
ATOM 939 N N . ARG A 1 121 ? 12.361 -3.633 1.571 1.00 76.62 121 ARG A N 1
ATOM 940 C CA . ARG A 1 121 ? 13.151 -3.190 2.732 1.00 76.62 121 ARG A CA 1
ATOM 941 C C . ARG A 1 121 ? 12.195 -2.836 3.872 1.00 76.62 121 ARG A C 1
ATOM 943 O O . ARG A 1 121 ? 10.985 -2.932 3.698 1.00 76.62 121 ARG A O 1
ATOM 950 N N . PHE A 1 122 ? 12.706 -2.334 4.996 1.00 76.00 122 PHE A N 1
ATOM 951 C CA . PHE A 1 122 ? 11.873 -1.828 6.103 1.00 76.00 122 PHE A CA 1
ATOM 952 C C . PHE A 1 122 ? 10.834 -0.774 5.675 1.00 76.00 122 PHE A C 1
ATOM 954 O O . PHE A 1 122 ? 9.812 -0.594 6.332 1.00 76.00 122 PHE A O 1
ATOM 961 N N . GLY A 1 123 ? 11.072 -0.113 4.540 1.00 78.94 123 GLY A N 1
ATOM 962 C CA . GLY A 1 123 ? 10.167 0.869 3.969 1.00 78.94 123 GLY A CA 1
ATOM 963 C C . GLY A 1 123 ? 10.306 2.240 4.617 1.00 78.94 123 GLY A C 1
ATOM 964 O O . GLY A 1 123 ? 11.155 2.473 5.477 1.00 78.94 123 GLY A O 1
ATOM 965 N N . TYR A 1 124 ? 9.465 3.153 4.150 1.00 81.19 124 TYR A N 1
ATOM 966 C CA . TYR A 1 124 ? 9.489 4.561 4.526 1.00 81.19 124 TYR A CA 1
ATOM 967 C C . TYR A 1 124 ? 8.238 4.909 5.312 1.00 81.19 124 TYR A C 1
ATOM 969 O O . TYR A 1 124 ? 7.124 4.622 4.863 1.00 81.19 124 TYR A O 1
ATOM 977 N N . THR A 1 125 ? 8.411 5.545 6.463 1.00 82.31 125 THR A N 1
ATOM 978 C CA . THR A 1 125 ? 7.298 6.077 7.252 1.00 82.31 125 THR A CA 1
ATOM 979 C C . THR A 1 125 ? 7.152 7.577 7.043 1.00 82.31 125 THR A C 1
ATOM 981 O O . THR A 1 125 ? 8.134 8.286 6.821 1.00 82.31 125 THR A O 1
ATOM 984 N N . ARG A 1 126 ? 5.906 8.050 7.102 1.00 80.44 126 ARG A N 1
ATOM 985 C CA . ARG A 1 126 ? 5.558 9.470 7.033 1.00 80.44 126 ARG A CA 1
ATOM 986 C C . ARG A 1 126 ? 4.775 9.834 8.295 1.00 80.44 126 ARG A C 1
ATOM 988 O O . ARG A 1 126 ? 3.560 9.609 8.310 1.00 80.44 126 ARG A O 1
ATOM 995 N N . PRO A 1 127 ? 5.445 10.326 9.351 1.00 78.00 127 PRO A N 1
ATOM 996 C CA . PRO A 1 127 ? 4.765 10.717 10.578 1.00 78.00 127 PRO A CA 1
ATOM 997 C C . PRO A 1 127 ? 3.793 11.871 10.314 1.00 78.00 127 PRO A C 1
ATOM 999 O O . PRO A 1 127 ? 4.011 12.705 9.435 1.00 78.00 127 PRO A O 1
ATOM 1002 N N . GLY A 1 128 ? 2.694 11.892 11.064 1.00 70.19 128 GLY A N 1
ATOM 1003 C CA . GLY A 1 128 ? 1.699 12.959 11.031 1.00 70.19 128 GLY A CA 1
ATOM 1004 C C . GLY A 1 128 ? 1.372 13.460 12.439 1.00 70.19 128 GLY A C 1
ATOM 1005 O O . GLY A 1 128 ? 1.779 12.839 13.419 1.00 70.19 128 GLY A O 1
ATOM 1006 N N . PRO A 1 129 ? 0.594 14.549 12.570 1.00 66.00 129 PRO A N 1
ATOM 1007 C CA . PRO A 1 129 ? 0.347 15.202 13.861 1.00 66.00 129 PRO A CA 1
ATOM 1008 C C . PRO A 1 129 ? -0.272 14.288 14.929 1.00 66.00 129 PRO A C 1
ATOM 1010 O O . PRO A 1 129 ? -0.045 14.477 16.118 1.00 66.00 129 PRO A O 1
ATOM 1013 N N . SER A 1 130 ? -1.067 13.302 14.507 1.00 64.19 130 SER A N 1
ATOM 1014 C CA . SER A 1 130 ? -1.838 12.410 15.382 1.00 64.19 130 SER A CA 1
ATOM 1015 C C . SER A 1 130 ? -1.613 10.920 15.100 1.00 64.19 130 SER A C 1
ATOM 1017 O O . SER A 1 130 ? -2.268 10.071 15.704 1.00 64.19 130 SER A O 1
ATOM 1019 N N . VAL A 1 131 ? -0.701 10.581 14.181 1.00 68.62 131 VAL A N 1
ATOM 1020 C CA . VAL A 1 131 ? -0.457 9.205 13.726 1.00 68.62 131 VAL A CA 1
ATOM 1021 C C . VAL A 1 131 ? 1.029 8.950 13.513 1.00 68.62 131 VAL A C 1
ATOM 1023 O O . VAL A 1 131 ? 1.729 9.758 12.910 1.00 68.62 131 VAL A O 1
ATOM 1026 N N . THR A 1 132 ? 1.499 7.777 13.941 1.00 72.31 132 THR A N 1
ATOM 1027 C CA . THR A 1 132 ? 2.902 7.359 13.782 1.00 72.31 132 THR A CA 1
ATOM 1028 C C . THR A 1 132 ? 3.329 7.304 12.318 1.00 72.31 132 THR A C 1
ATOM 1030 O O . THR A 1 132 ? 4.457 7.642 11.983 1.00 72.31 132 THR A O 1
ATOM 1033 N N . SER A 1 133 ? 2.437 6.862 11.431 1.00 77.50 133 SER A N 1
ATOM 1034 C CA . SER A 1 133 ? 2.642 6.952 9.990 1.00 77.50 133 SER A CA 1
ATOM 1035 C C . SER A 1 133 ? 1.315 6.816 9.259 1.00 77.50 133 SER A C 1
ATOM 1037 O O . SER A 1 133 ? 0.514 5.928 9.583 1.00 77.50 133 SER A O 1
ATOM 1039 N N . ALA A 1 134 ? 1.099 7.664 8.259 1.00 72.44 134 ALA A N 1
ATOM 1040 C CA . ALA A 1 134 ? -0.027 7.553 7.345 1.00 72.44 134 ALA A CA 1
ATOM 1041 C C . ALA A 1 134 ? 0.361 8.014 5.935 1.00 72.44 134 ALA A C 1
ATOM 1043 O O . ALA A 1 134 ? 1.186 8.919 5.773 1.00 72.44 134 ALA A O 1
ATOM 1044 N N . PRO A 1 135 ? -0.235 7.427 4.886 1.00 73.12 135 PRO A N 1
ATOM 1045 C CA . PRO A 1 135 ? -0.046 7.942 3.543 1.00 73.12 135 PRO A CA 1
ATOM 1046 C C . PRO A 1 135 ? -0.718 9.318 3.378 1.00 73.12 135 PRO A C 1
ATOM 1048 O O . PRO A 1 135 ? -1.558 9.705 4.194 1.00 73.12 135 PRO A O 1
ATOM 1051 N N . PRO A 1 136 ? -0.398 10.064 2.309 1.00 70.62 136 PRO A N 1
ATOM 1052 C CA . PRO A 1 136 ? -1.008 11.365 2.057 1.00 70.62 136 PRO A CA 1
ATOM 1053 C C . PRO A 1 136 ? -2.528 11.322 1.952 1.00 70.62 136 PRO A C 1
ATOM 1055 O O . PRO A 1 136 ? -3.112 10.364 1.448 1.00 70.62 136 PRO A O 1
ATOM 1058 N N . SER A 1 137 ? -3.178 12.388 2.409 1.00 66.25 137 SER A N 1
ATOM 1059 C CA . SER A 1 137 ? -4.630 12.554 2.324 1.00 66.25 137 SER A CA 1
ATOM 1060 C C . SER A 1 137 ? -5.104 12.972 0.927 1.00 66.25 137 SER A C 1
ATOM 1062 O O . SER A 1 137 ? -6.275 12.761 0.612 1.00 66.25 137 SER A O 1
ATOM 1064 N N . LEU A 1 138 ? -4.222 13.523 0.085 1.00 61.69 138 LEU A N 1
ATOM 1065 C CA . LEU A 1 138 ? -4.521 13.883 -1.302 1.00 61.69 138 LEU A CA 1
ATOM 1066 C C . LEU A 1 138 ? -4.556 12.627 -2.185 1.00 61.69 138 LEU A C 1
ATOM 1068 O O . LEU A 1 138 ? -3.559 11.921 -2.338 1.00 61.69 138 LEU A O 1
ATOM 1072 N N . ALA A 1 139 ? -5.714 12.356 -2.790 1.00 50.50 139 ALA A N 1
ATOM 1073 C CA . ALA A 1 139 ? -5.843 11.325 -3.811 1.00 50.50 139 ALA A CA 1
ATOM 1074 C C . ALA A 1 139 ? -5.238 11.833 -5.127 1.00 50.50 139 ALA A C 1
ATOM 1076 O O . ALA A 1 139 ? -5.621 12.892 -5.619 1.00 50.50 139 ALA A O 1
ATOM 1077 N N . VAL A 1 140 ? -4.340 11.065 -5.742 1.00 46.84 140 VAL A N 1
ATOM 1078 C CA . VAL A 1 140 ? -3.806 11.394 -7.072 1.00 46.84 140 VAL A CA 1
ATOM 1079 C C . VAL A 1 140 ? -4.588 10.625 -8.135 1.00 46.84 140 VAL A C 1
ATOM 1081 O O . VAL A 1 140 ? -4.690 9.400 -8.066 1.00 46.84 140 VAL A O 1
ATOM 1084 N N . ALA A 1 141 ? -5.169 11.341 -9.103 1.00 37.44 141 ALA A N 1
ATOM 1085 C CA . ALA A 1 141 ? -6.019 10.766 -10.154 1.00 37.44 141 ALA A CA 1
ATOM 1086 C C . ALA A 1 141 ? -5.219 10.058 -11.264 1.00 37.44 141 ALA A C 1
ATOM 1088 O O . ALA A 1 141 ? -5.755 9.223 -11.991 1.00 37.44 141 ALA A O 1
ATOM 1089 N N . SER A 1 142 ? -3.930 10.373 -11.398 1.00 41.00 142 SER A N 1
ATOM 1090 C CA . SER A 1 142 ? -3.026 9.753 -12.369 1.00 41.00 142 SER A CA 1
ATOM 1091 C C . SER A 1 142 ? -2.351 8.498 -11.791 1.00 41.00 142 SER A C 1
ATOM 1093 O O . SER A 1 142 ? -2.396 8.266 -10.582 1.00 41.00 142 SER A O 1
ATOM 1095 N N . ARG A 1 143 ? -1.730 7.650 -12.636 1.00 39.59 143 ARG A N 1
ATOM 1096 C CA . ARG A 1 143 ? -0.816 6.578 -12.179 1.00 39.59 143 ARG A CA 1
ATOM 1097 C C . ARG A 1 143 ? 0.376 7.220 -11.460 1.00 39.59 143 ARG A C 1
ATOM 1099 O O . ARG A 1 143 ? 1.444 7.382 -12.034 1.00 39.59 143 ARG A O 1
ATOM 1106 N N . ALA A 1 144 ? 0.173 7.612 -10.214 1.00 35.06 144 ALA A N 1
ATOM 1107 C CA . ALA A 1 144 ? 1.228 8.039 -9.328 1.00 35.06 144 ALA A CA 1
ATOM 1108 C C . ALA A 1 144 ? 1.903 6.809 -8.727 1.00 35.06 144 ALA A C 1
ATOM 1110 O O . ALA A 1 144 ? 1.303 5.736 -8.631 1.00 35.06 144 ALA A O 1
ATOM 1111 N N . ASN A 1 145 ? 3.155 6.991 -8.319 1.00 37.91 145 ASN A N 1
ATOM 1112 C CA . ASN A 1 145 ? 4.095 5.993 -7.801 1.00 37.91 145 ASN A CA 1
ATOM 1113 C C . ASN A 1 145 ? 3.678 5.352 -6.459 1.00 37.91 145 ASN A C 1
ATOM 1115 O O . ASN A 1 145 ? 4.521 4.938 -5.670 1.00 37.91 145 ASN A O 1
ATOM 1119 N N . TYR A 1 146 ? 2.378 5.273 -6.183 1.00 35.50 146 TYR A N 1
ATOM 1120 C CA . TYR A 1 146 ? 1.811 4.771 -4.951 1.00 35.50 146 TYR A CA 1
ATOM 1121 C C . TYR A 1 146 ? 0.837 3.626 -5.249 1.00 35.50 146 TYR A C 1
ATOM 1123 O O . TYR A 1 146 ? -0.268 3.823 -5.756 1.00 35.50 146 TYR A O 1
ATOM 1131 N N . ILE A 1 147 ? 1.258 2.402 -4.929 1.00 40.44 147 ILE A N 1
ATOM 1132 C CA . ILE A 1 147 ? 0.406 1.212 -4.978 1.00 40.44 147 ILE A CA 1
ATOM 1133 C C . ILE A 1 147 ? 0.167 0.762 -3.542 1.00 40.44 147 ILE A C 1
ATOM 1135 O O . ILE A 1 147 ? 1.098 0.367 -2.843 1.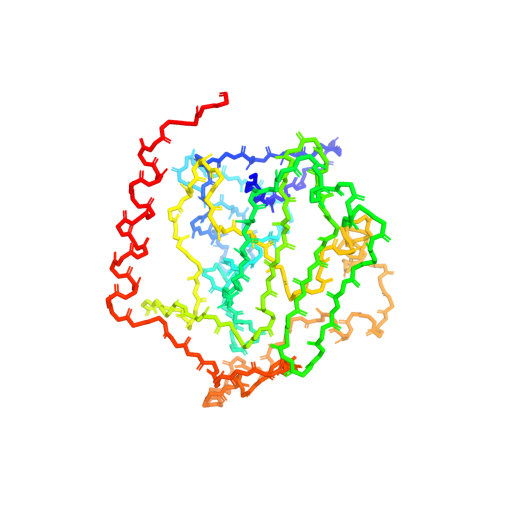00 40.44 147 ILE A O 1
ATOM 1139 N N . GLN A 1 148 ? -1.097 0.809 -3.121 1.00 38.03 148 GLN A N 1
ATOM 1140 C CA . GLN A 1 148 ? -1.538 0.340 -1.813 1.00 38.03 148 GLN A CA 1
ATOM 1141 C C . GLN A 1 148 ? -1.207 -1.140 -1.621 1.00 38.03 148 GLN A C 1
ATOM 1143 O O . GLN A 1 148 ? -1.544 -1.982 -2.456 1.00 38.03 148 GLN A O 1
ATOM 1148 N N . ARG A 1 149 ? -0.586 -1.468 -0.486 1.00 33.41 149 ARG A N 1
ATOM 1149 C CA . ARG A 1 149 ? -0.403 -2.845 -0.032 1.00 33.41 149 ARG A CA 1
ATOM 1150 C C . ARG A 1 149 ? -0.829 -2.912 1.435 1.00 33.41 149 ARG A C 1
ATOM 1152 O O . ARG A 1 149 ? -0.397 -2.101 2.247 1.00 33.41 149 ARG A O 1
ATOM 1159 N N . HIS A 1 150 ? -1.665 -3.893 1.774 1.00 43.81 150 HIS A N 1
ATOM 1160 C CA . HIS A 1 150 ? -1.671 -4.467 3.129 1.00 43.81 150 HIS A CA 1
ATOM 1161 C C . HIS A 1 150 ? -0.277 -5.052 3.408 1.00 43.81 150 HIS A C 1
ATOM 1163 O O . HIS A 1 150 ? 0.527 -5.029 2.475 1.00 43.81 150 HIS A O 1
ATOM 1169 N N . SER A 1 151 ? 0.015 -5.581 4.613 1.00 52.75 151 SER A N 1
ATOM 1170 C CA . SER A 1 151 ? 1.259 -6.352 4.871 1.00 52.75 151 SER A CA 1
ATOM 1171 C C . SER A 1 151 ? 1.667 -7.041 3.575 1.00 52.75 151 SER A C 1
ATOM 1173 O O . SER A 1 151 ? 0.825 -7.741 3.010 1.00 52.75 151 SER A O 1
ATOM 1175 N N . ASP A 1 152 ? 2.823 -6.646 3.030 1.00 55.19 152 ASP A N 1
ATOM 1176 C CA . ASP A 1 152 ? 3.346 -6.814 1.660 1.00 55.19 152 ASP A CA 1
ATOM 1177 C C . ASP A 1 152 ? 2.927 -8.086 0.881 1.00 55.19 152 ASP A C 1
ATOM 1179 O O . ASP A 1 152 ? 2.968 -8.132 -0.349 1.00 55.19 152 ASP A O 1
ATOM 1183 N N . ARG A 1 153 ? 2.464 -9.113 1.575 1.00 60.84 153 ARG A N 1
ATOM 1184 C CA . ARG A 1 153 ? 1.937 -10.397 1.117 1.00 60.84 153 ARG A CA 1
ATOM 1185 C C . ARG A 1 153 ? 0.423 -10.451 0.866 1.00 60.84 153 ARG A C 1
ATOM 1187 O O . ARG A 1 153 ? -0.037 -11.487 0.400 1.00 60.84 153 ARG A O 1
ATOM 1194 N N . GLY A 1 154 ? -0.362 -9.415 1.160 1.00 62.66 154 GLY A N 1
ATOM 1195 C CA . GLY A 1 154 ? -1.833 -9.480 1.179 1.00 62.66 154 GLY A CA 1
ATOM 1196 C C . GLY A 1 154 ? -2.506 -9.695 -0.185 1.00 62.66 154 GLY A C 1
ATOM 1197 O O . GLY A 1 154 ? -3.556 -10.327 -0.266 1.00 62.66 154 GLY A O 1
ATOM 1198 N N . PHE A 1 155 ? -1.888 -9.217 -1.270 1.00 76.00 155 PHE A N 1
ATOM 1199 C CA . PHE A 1 155 ? -2.516 -9.170 -2.599 1.00 76.00 155 PHE A CA 1
ATOM 1200 C C . PHE A 1 155 ? -2.913 -10.549 -3.153 1.00 76.00 155 PHE A C 1
ATOM 1202 O O . PHE A 1 155 ? -3.970 -10.689 -3.761 1.00 76.00 155 PHE A O 1
ATOM 1209 N N . LYS A 1 156 ? -2.116 -11.593 -2.889 1.00 78.00 156 LYS A N 1
ATOM 1210 C CA . LYS A 1 156 ? -2.405 -12.965 -3.354 1.00 78.00 156 LYS A CA 1
ATOM 1211 C C . LYS A 1 156 ? -3.696 -13.553 -2.776 1.00 78.00 156 LYS A C 1
ATOM 1213 O O . LYS A 1 156 ? -4.230 -14.505 -3.330 1.00 78.00 156 LYS A O 1
ATOM 1218 N N . TYR A 1 157 ? -4.201 -12.987 -1.679 1.00 82.12 157 TYR A N 1
ATOM 1219 C CA . TYR A 1 157 ? -5.420 -13.452 -1.025 1.00 82.12 157 TYR A CA 1
ATOM 1220 C C . TYR A 1 157 ? -6.678 -12.739 -1.517 1.00 82.12 157 TYR A C 1
ATOM 1222 O O . TYR A 1 157 ? -7.758 -13.069 -1.035 1.00 82.12 157 TYR A O 1
ATOM 1230 N N . LEU A 1 158 ? -6.584 -11.800 -2.469 1.00 79.94 158 LEU A N 1
ATOM 1231 C CA . LEU A 1 158 ? -7.738 -11.048 -2.976 1.00 79.94 158 LEU A CA 1
ATOM 1232 C C . LEU A 1 158 ? -8.941 -11.940 -3.365 1.00 79.94 158 LEU A C 1
ATOM 1234 O O . LEU A 1 158 ? -10.053 -11.600 -2.965 1.00 79.94 158 LEU A O 1
ATOM 1238 N N . PRO A 1 159 ? -8.768 -13.106 -4.026 1.00 85.44 159 PRO A N 1
ATOM 1239 C CA . PRO A 1 159 ? -9.900 -13.975 -4.369 1.00 85.44 159 PRO A CA 1
ATOM 1240 C C . PRO A 1 159 ? -10.585 -14.644 -3.163 1.00 85.44 159 PRO A C 1
ATOM 1242 O O . PRO A 1 159 ? -11.696 -15.155 -3.284 1.00 85.44 159 PRO A O 1
ATOM 1245 N N . LEU A 1 160 ? -9.925 -14.683 -2.001 1.00 84.94 160 LEU A N 1
ATOM 1246 C CA . LEU A 1 160 ? -10.354 -15.461 -0.835 1.00 84.94 160 LEU A CA 1
ATOM 1247 C C . LEU A 1 160 ? -10.699 -14.594 0.378 1.00 84.94 160 LEU A C 1
ATOM 1249 O O . LEU A 1 160 ? -11.574 -14.963 1.159 1.00 84.94 160 LEU A O 1
ATOM 1253 N N . ILE A 1 161 ? -10.043 -13.444 0.541 1.00 82.75 161 ILE A N 1
ATOM 1254 C CA . ILE A 1 161 ? -10.065 -12.652 1.776 1.00 82.75 161 ILE A CA 1
ATOM 1255 C C . ILE A 1 161 ? -11.478 -12.212 2.175 1.00 82.75 161 ILE A C 1
ATOM 1257 O O . ILE A 1 161 ? -11.814 -12.240 3.356 1.00 82.75 161 ILE A O 1
ATOM 1261 N N . GLY A 1 162 ? -12.347 -11.920 1.202 1.00 83.25 162 GLY A N 1
ATOM 1262 C CA . GLY A 1 162 ? -13.744 -11.558 1.458 1.00 83.25 162 GLY A CA 1
ATOM 1263 C C . GLY A 1 162 ? -14.523 -12.642 2.212 1.00 83.25 162 GLY A C 1
ATOM 1264 O O . GLY A 1 162 ? -15.301 -12.327 3.110 1.00 83.25 162 GLY A O 1
ATOM 1265 N N . ARG A 1 163 ? -14.258 -13.928 1.928 1.00 84.69 163 ARG A N 1
ATOM 1266 C CA . ARG A 1 163 ? -14.901 -15.049 2.638 1.00 84.69 163 ARG A CA 1
ATOM 1267 C C . ARG A 1 163 ? -14.517 -15.072 4.114 1.00 84.69 163 ARG A C 1
ATOM 1269 O O . ARG A 1 163 ? -15.369 -15.342 4.955 1.00 84.69 163 ARG A O 1
ATOM 1276 N N . TYR A 1 164 ? -13.262 -14.761 4.429 1.00 85.38 164 TYR A N 1
ATOM 1277 C CA . TYR A 1 164 ? -12.773 -14.707 5.806 1.00 85.38 164 TYR A CA 1
ATOM 1278 C C . TYR A 1 164 ? -13.265 -13.456 6.536 1.00 85.38 164 TYR A C 1
ATOM 1280 O O . TYR A 1 164 ? -13.660 -13.559 7.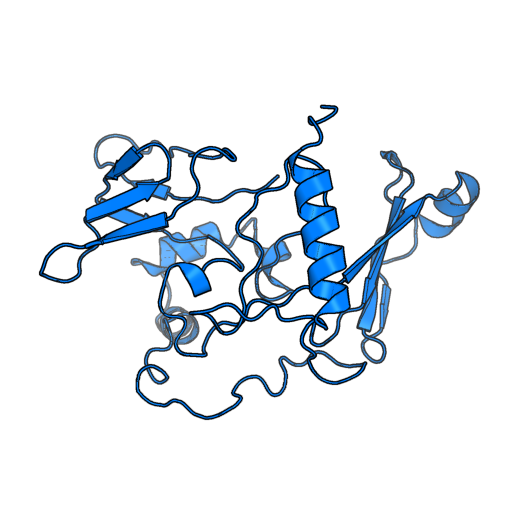693 1.00 85.38 164 TYR A O 1
ATOM 1288 N N . ILE A 1 165 ? -13.336 -12.304 5.859 1.00 84.75 165 ILE A N 1
ATOM 1289 C CA . ILE A 1 165 ? -13.913 -11.075 6.426 1.00 84.75 165 ILE A CA 1
ATOM 1290 C C . ILE A 1 165 ? -15.366 -11.320 6.846 1.00 84.75 165 ILE A C 1
ATOM 1292 O O . ILE A 1 165 ? -15.714 -11.095 8.003 1.00 84.75 165 ILE A O 1
ATOM 1296 N N . VAL A 1 166 ? -16.203 -11.850 5.950 1.00 83.94 166 VAL A N 1
ATOM 1297 C CA . VAL A 1 166 ? -17.603 -12.178 6.276 1.00 83.94 166 VAL A CA 1
ATOM 1298 C C . VAL A 1 166 ? -17.670 -13.301 7.314 1.00 83.94 166 VAL A C 1
ATOM 1300 O O . VAL A 1 166 ? -18.459 -13.246 8.257 1.00 83.94 166 VAL A O 1
ATOM 1303 N N . GLY A 1 167 ? -16.806 -14.310 7.186 1.00 80.31 167 GLY A N 1
ATOM 1304 C CA . GLY A 1 167 ? -16.721 -15.426 8.121 1.00 80.31 167 GLY A CA 1
ATOM 1305 C C . GLY A 1 167 ? -16.398 -14.996 9.552 1.00 80.31 167 GLY A C 1
ATOM 1306 O O . GLY A 1 167 ? -16.920 -15.606 10.484 1.00 80.31 167 GLY A O 1
ATOM 1307 N N . SER A 1 168 ? -15.591 -13.945 9.742 1.00 79.50 168 SER A N 1
ATOM 1308 C CA . SER A 1 168 ? -15.199 -13.440 11.068 1.00 79.50 168 SER A CA 1
ATOM 1309 C C . SER A 1 168 ? -16.387 -13.062 11.947 1.00 79.50 168 SER A C 1
ATOM 1311 O O . SER A 1 168 ? -16.286 -13.103 13.168 1.00 79.50 168 SER A O 1
ATOM 1313 N N . GLN A 1 169 ? -17.541 -12.777 11.340 1.00 76.94 169 GLN A N 1
ATOM 1314 C CA . GLN A 1 169 ? -18.730 -12.419 12.090 1.00 76.94 169 GLN A CA 1
ATOM 1315 C C . GLN A 1 169 ? -19.387 -13.624 12.776 1.00 76.94 169 GLN A C 1
ATOM 1317 O O . GLN A 1 169 ? -19.960 -13.421 13.842 1.00 76.94 169 GLN A O 1
ATOM 1322 N N . ARG A 1 170 ? -19.348 -14.850 12.207 1.00 68.38 170 ARG A N 1
ATOM 1323 C CA . ARG A 1 170 ? -20.082 -16.028 12.755 1.00 68.38 170 ARG A CA 1
ATOM 1324 C C . ARG A 1 170 ? -19.580 -17.433 12.364 1.00 68.38 170 ARG A C 1
ATOM 1326 O O . ARG A 1 170 ? -20.125 -18.409 12.867 1.00 68.38 170 ARG A O 1
ATOM 1333 N N . LYS A 1 171 ? -18.628 -17.580 11.435 1.00 76.81 171 LYS A N 1
ATOM 1334 C CA . LYS A 1 171 ? -18.307 -18.868 10.773 1.00 76.81 171 LYS A CA 1
ATOM 1335 C C . LYS A 1 171 ? -16.832 -19.296 10.826 1.00 76.81 171 LYS A C 1
ATOM 1337 O O . LYS A 1 171 ? -16.517 -20.368 10.320 1.00 76.81 171 LYS A O 1
ATOM 1342 N N . LEU A 1 172 ? -15.923 -18.492 11.384 1.00 84.94 172 LEU A N 1
ATOM 1343 C CA . LEU A 1 172 ? -14.510 -18.883 11.506 1.00 84.94 172 LEU A CA 1
ATOM 1344 C C . LEU A 1 172 ? -14.259 -19.785 12.719 1.00 84.94 172 LEU A C 1
ATOM 1346 O O . LEU A 1 172 ? -14.939 -19.684 13.739 1.00 84.94 172 LEU A O 1
ATOM 1350 N N . SER A 1 173 ? -13.248 -20.650 12.608 1.00 88.12 173 SER A N 1
ATOM 1351 C CA . SER A 1 173 ? -12.759 -21.436 13.741 1.00 88.12 173 SER A CA 1
ATOM 1352 C C . SER A 1 173 ? -12.215 -20.517 14.839 1.00 88.12 173 SER A C 1
ATOM 1354 O O . SER A 1 173 ? -11.718 -19.422 14.560 1.00 88.12 173 SER A O 1
ATOM 1356 N N . ARG A 1 174 ? -12.267 -20.980 16.095 1.00 86.88 174 ARG A N 1
ATOM 1357 C CA . ARG A 1 174 ? -11.733 -20.227 17.244 1.00 86.88 174 ARG A CA 1
ATOM 1358 C C . ARG A 1 174 ? -10.266 -19.857 17.054 1.00 86.88 174 ARG A C 1
ATOM 1360 O O . ARG A 1 174 ? -9.896 -18.723 17.306 1.00 86.88 174 ARG A O 1
ATOM 1367 N N . GLU A 1 175 ? -9.469 -20.773 16.511 1.00 90.12 175 GLU A N 1
ATOM 1368 C CA . GLU A 1 175 ? -8.054 -20.532 16.226 1.00 90.12 175 GLU A CA 1
ATOM 1369 C C . GLU A 1 175 ? -7.838 -19.355 15.258 1.00 90.12 175 GLU A C 1
ATOM 1371 O O . GLU A 1 175 ? -6.970 -18.513 15.482 1.00 90.12 175 GLU A O 1
ATOM 1376 N N . LEU A 1 176 ? -8.634 -19.265 14.185 1.00 86.00 176 LEU A N 1
ATOM 1377 C CA . LEU A 1 176 ? -8.534 -18.158 13.233 1.00 86.00 176 LEU A CA 1
ATOM 1378 C C . LEU A 1 176 ? -9.030 -16.846 13.840 1.00 86.00 176 LEU A C 1
ATOM 1380 O O . LEU A 1 176 ? -8.397 -15.813 13.633 1.00 86.00 176 LEU A O 1
ATOM 1384 N N . LEU A 1 177 ? -10.119 -16.887 14.611 1.00 85.56 177 LEU A N 1
ATOM 1385 C CA . LEU A 1 177 ? -10.612 -15.719 15.342 1.00 85.56 177 LEU A CA 1
ATOM 1386 C C . LEU A 1 177 ? -9.565 -15.204 16.334 1.00 85.56 177 LEU A C 1
ATOM 1388 O O . LEU A 1 177 ? -9.322 -14.004 16.384 1.00 85.56 177 LEU A O 1
ATOM 1392 N N . ASP A 1 178 ? -8.888 -16.092 17.058 1.00 86.31 178 ASP A N 1
ATOM 1393 C CA . ASP A 1 178 ? -7.828 -15.717 17.992 1.00 86.31 178 ASP A CA 1
ATOM 1394 C C . ASP A 1 178 ? -6.597 -15.133 17.301 1.00 86.31 178 ASP A C 1
ATOM 1396 O O . ASP A 1 178 ? -5.982 -14.213 17.837 1.00 86.31 178 ASP A O 1
ATOM 1400 N N . LYS A 1 179 ? -6.251 -15.624 16.106 1.00 83.44 179 LYS A N 1
ATOM 1401 C CA . LYS A 1 179 ? -5.151 -15.072 15.300 1.00 83.44 179 LYS A CA 1
ATOM 1402 C C . LYS A 1 179 ? -5.488 -13.708 14.693 1.00 83.44 179 LYS A C 1
ATOM 1404 O O . LYS A 1 179 ? -4.583 -12.909 14.484 1.00 83.44 179 LYS A O 1
ATOM 1409 N N . TRP A 1 180 ? -6.754 -13.463 14.349 1.00 82.56 180 TRP A N 1
ATOM 1410 C CA . TRP A 1 180 ? -7.190 -12.267 13.611 1.00 82.56 180 TRP A CA 1
ATOM 1411 C C . TRP A 1 180 ? -7.881 -11.220 14.490 1.00 82.56 180 TRP A C 1
ATOM 1413 O O . TRP A 1 180 ? -8.267 -10.163 13.988 1.00 82.56 180 TRP A O 1
ATOM 1423 N N . LYS A 1 181 ? -8.059 -11.489 15.789 1.00 83.31 181 LYS A N 1
ATOM 1424 C CA . LYS A 1 181 ? -8.660 -10.526 16.714 1.00 83.31 181 LYS A CA 1
ATOM 1425 C C . LYS A 1 181 ? -7.833 -9.251 16.781 1.00 83.31 181 LYS A C 1
ATOM 14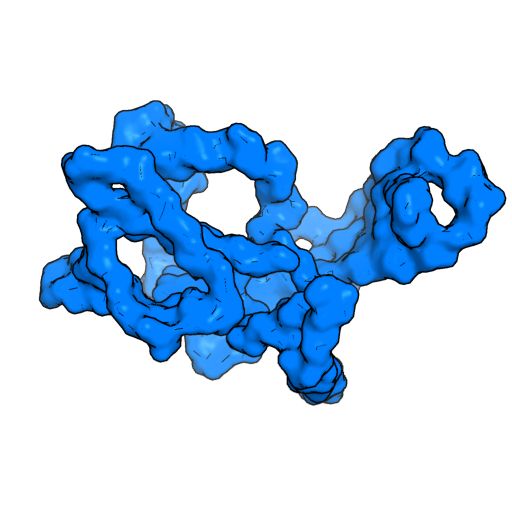27 O O . LYS A 1 181 ? -6.603 -9.280 16.763 1.00 83.31 181 LYS A O 1
ATOM 1432 N N . PHE A 1 182 ? -8.534 -8.130 16.897 1.00 80.31 182 PHE A N 1
ATOM 1433 C CA . PHE A 1 182 ? -7.892 -6.837 17.044 1.00 80.31 182 PHE A CA 1
ATOM 1434 C C . PHE A 1 182 ? -7.084 -6.804 18.352 1.00 80.31 182 PHE A C 1
ATOM 1436 O O . PHE A 1 182 ? -7.654 -7.075 19.414 1.00 80.31 182 PHE A O 1
ATOM 1443 N N . PRO A 1 183 ? -5.774 -6.513 18.306 1.00 74.88 183 PRO A N 1
ATOM 1444 C CA . PRO A 1 183 ? -4.920 -6.599 19.481 1.00 74.88 183 PRO A CA 1
ATOM 1445 C C . PRO A 1 183 ? -5.143 -5.392 20.401 1.00 74.88 183 PRO A C 1
ATOM 1447 O O . PRO A 1 183 ? -4.559 -4.324 20.232 1.00 74.88 183 PRO A O 1
ATOM 1450 N N . THR A 1 184 ? -5.999 -5.566 21.405 1.00 78.69 184 THR A N 1
ATOM 1451 C CA . THR A 1 184 ? -6.333 -4.537 22.404 1.00 78.69 184 THR A CA 1
ATOM 1452 C C . THR A 1 184 ? -5.296 -4.429 23.519 1.00 78.69 184 THR A C 1
ATOM 1454 O O . THR A 1 184 ? -5.263 -3.420 24.219 1.00 78.69 184 THR A O 1
ATOM 1457 N N . GLN A 1 185 ? -4.416 -5.423 23.678 1.00 73.25 185 GLN A N 1
ATOM 1458 C CA . GLN A 1 185 ? -3.414 -5.463 24.751 1.00 73.25 185 GLN A CA 1
ATOM 1459 C C . GLN A 1 185 ? -2.398 -4.308 24.711 1.00 73.25 185 GLN A C 1
ATOM 1461 O O . GLN A 1 185 ? -1.730 -4.035 25.706 1.00 73.25 185 GLN A O 1
ATOM 1466 N N . PHE A 1 186 ? -2.288 -3.620 23.573 1.00 68.75 186 PHE A N 1
ATOM 1467 C CA . PHE A 1 186 ? -1.398 -2.474 23.379 1.00 68.75 186 PHE A CA 1
ATOM 1468 C C . PHE A 1 186 ? -2.081 -1.124 23.645 1.00 68.75 186 PHE A C 1
ATOM 1470 O O . PHE A 1 186 ? -1.440 -0.082 23.551 1.00 68.75 186 PHE A O 1
ATOM 1477 N N . ARG A 1 187 ? -3.372 -1.121 24.008 1.00 71.19 187 ARG A N 1
ATOM 1478 C CA . ARG A 1 187 ? -4.151 0.099 24.267 1.00 71.19 187 ARG A CA 1
ATOM 1479 C C . ARG A 1 187 ? -3.584 0.945 25.410 1.00 71.19 187 ARG A C 1
ATOM 1481 O O . ARG A 1 187 ? -3.605 2.165 25.320 1.00 71.19 187 ARG A O 1
ATOM 1488 N N . GLU A 1 188 ? -3.097 0.298 26.467 1.00 61.62 188 GLU A N 1
ATOM 1489 C CA . GLU A 1 188 ? -2.616 0.949 27.700 1.00 61.62 188 GLU A CA 1
ATOM 1490 C C . GLU A 1 188 ? -1.087 0.900 27.849 1.00 61.62 188 GLU A C 1
ATOM 1492 O O . GLU A 1 188 ? -0.516 1.514 28.746 1.00 61.62 188 GLU A O 1
ATOM 1497 N N . ARG A 1 189 ? -0.399 0.169 26.964 1.00 54.59 189 ARG A N 1
ATOM 1498 C CA . ARG A 1 189 ? 1.051 -0.044 27.008 1.00 54.59 189 ARG A CA 1
ATOM 1499 C C . ARG A 1 189 ? 1.720 0.689 25.853 1.00 54.59 189 ARG A C 1
ATOM 1501 O O . ARG A 1 189 ? 1.956 0.109 24.796 1.00 54.59 189 ARG A O 1
ATOM 1508 N N . PHE A 1 190 ? 2.072 1.953 26.070 1.00 51.44 190 PHE A N 1
ATOM 1509 C CA . PHE A 1 190 ? 2.976 2.669 25.171 1.00 51.44 190 PHE A CA 1
ATOM 1510 C C . PHE A 1 190 ? 4.407 2.131 25.367 1.00 51.44 190 PHE A C 1
ATOM 1512 O O . PHE A 1 190 ? 5.176 2.635 26.178 1.00 51.44 190 PHE A O 1
ATOM 1519 N N . GLN A 1 191 ? 4.745 1.031 24.693 1.00 51.09 191 GLN A N 1
ATOM 1520 C CA . GLN A 1 191 ? 6.061 0.388 24.783 1.00 51.09 191 GLN A CA 1
ATOM 1521 C C . GLN A 1 191 ? 7.021 0.922 23.709 1.00 51.09 191 GLN A C 1
ATOM 1523 O O . GLN A 1 191 ? 7.284 0.210 22.755 1.00 51.09 191 GLN A O 1
ATOM 1528 N N . GLY A 1 192 ? 7.553 2.142 23.844 1.00 56.12 192 GLY A N 1
ATOM 1529 C CA . GLY A 1 192 ? 8.656 2.635 22.987 1.00 56.12 192 GLY A CA 1
ATOM 1530 C C . GLY A 1 192 ? 8.479 2.419 21.466 1.00 56.12 192 GLY A C 1
ATOM 1531 O O . GLY A 1 192 ? 7.356 2.339 20.965 1.00 56.12 192 GLY A O 1
ATOM 1532 N N . GLU A 1 193 ? 9.579 2.335 20.705 1.00 54.19 193 GLU A N 1
ATOM 1533 C CA . GLU A 1 193 ? 9.528 1.924 19.291 1.00 54.19 193 GLU A CA 1
ATOM 1534 C C . GLU A 1 193 ? 9.223 0.420 19.170 1.00 54.19 193 GLU A C 1
ATOM 1536 O O . GLU A 1 193 ? 10.099 -0.429 19.307 1.00 54.19 193 GLU A O 1
ATOM 1541 N N . VAL A 1 194 ? 7.960 0.082 18.895 1.00 53.78 194 VAL A N 1
ATOM 1542 C CA . VAL A 1 194 ? 7.480 -1.315 18.802 1.00 53.78 194 VAL A CA 1
ATOM 1543 C C . VAL A 1 194 ? 7.864 -1.999 17.477 1.00 53.78 194 VAL A C 1
ATOM 1545 O O . VAL A 1 194 ? 7.902 -3.224 17.396 1.00 53.78 194 VAL A O 1
ATOM 1548 N N . PHE A 1 195 ? 8.176 -1.239 16.424 1.00 60.75 195 PHE A N 1
ATOM 1549 C CA . PHE A 1 195 ? 8.491 -1.779 15.093 1.00 60.75 195 PHE A CA 1
ATOM 1550 C C . PHE A 1 195 ? 10.004 -1.802 14.831 1.00 60.75 195 PHE A C 1
ATOM 1552 O O . PHE A 1 195 ? 10.513 -1.062 13.991 1.00 60.75 195 PHE A O 1
ATOM 1559 N N . THR A 1 196 ? 10.718 -2.683 15.534 1.00 53.25 196 THR A N 1
ATOM 1560 C CA . THR A 1 196 ? 12.158 -2.945 15.323 1.00 53.25 196 THR A CA 1
ATOM 1561 C C . THR A 1 196 ? 12.442 -3.761 14.054 1.00 53.25 196 THR A C 1
ATOM 1563 O O . THR A 1 196 ? 13.574 -3.807 13.580 1.00 53.25 196 THR A O 1
ATOM 1566 N N . GLY A 1 197 ? 11.413 -4.377 13.459 1.00 55.16 197 GLY A N 1
ATOM 1567 C CA . GLY A 1 197 ? 11.489 -5.031 12.154 1.00 55.16 197 GLY A CA 1
ATOM 1568 C C . GLY A 1 197 ? 10.344 -6.004 11.884 1.00 55.16 197 GLY A C 1
ATOM 1569 O O . GLY A 1 197 ? 9.824 -6.640 12.793 1.00 55.16 197 GLY A O 1
ATOM 1570 N N . ASP A 1 198 ? 9.951 -6.140 10.618 1.00 60.56 198 ASP A N 1
ATOM 1571 C CA . ASP A 1 198 ? 8.857 -7.014 10.157 1.00 60.56 198 ASP A CA 1
ATOM 1572 C C . ASP A 1 198 ? 9.363 -8.288 9.445 1.00 60.56 198 ASP A C 1
ATOM 1574 O O . ASP A 1 198 ? 8.610 -9.002 8.778 1.00 60.56 198 ASP A O 1
ATOM 1578 N N . GLY A 1 199 ? 10.663 -8.577 9.573 1.00 59.00 199 GLY A N 1
ATOM 1579 C CA . GLY A 1 199 ? 11.337 -9.650 8.846 1.00 59.00 199 GLY A CA 1
ATOM 1580 C C . GLY A 1 199 ? 11.797 -9.262 7.438 1.00 59.00 199 GLY A C 1
ATOM 1581 O O . GLY A 1 199 ? 12.297 -10.137 6.727 1.00 59.00 199 GLY A O 1
ATOM 1582 N N . SER A 1 200 ? 11.666 -7.990 7.038 1.00 64.12 200 SER A N 1
ATOM 1583 C CA . SER A 1 200 ? 12.396 -7.419 5.901 1.00 64.12 200 SER A CA 1
ATOM 1584 C C . SER A 1 200 ? 13.901 -7.574 6.110 1.00 64.12 200 SER A C 1
ATOM 1586 O O . SER A 1 200 ? 14.425 -7.305 7.191 1.00 64.12 200 SER A O 1
ATOM 1588 N N . ARG A 1 201 ? 14.607 -8.042 5.079 1.00 60.03 201 ARG A N 1
ATOM 1589 C CA . ARG A 1 201 ? 16.044 -8.330 5.135 1.00 60.03 201 ARG A CA 1
ATOM 1590 C C . ARG A 1 201 ? 16.754 -7.470 4.094 1.00 60.03 201 ARG A C 1
ATOM 1592 O O . ARG A 1 201 ? 16.551 -7.653 2.899 1.00 60.03 201 ARG A O 1
ATOM 1599 N N . GLY A 1 202 ? 17.573 -6.530 4.564 1.00 58.22 202 GLY A N 1
ATOM 1600 C CA . GLY A 1 202 ? 18.496 -5.764 3.728 1.00 58.22 202 GLY A CA 1
ATOM 1601 C C . GLY A 1 202 ? 18.230 -4.257 3.666 1.00 58.22 202 GLY A C 1
ATOM 1602 O O . GLY A 1 202 ? 17.108 -3.788 3.474 1.00 58.22 202 GLY A O 1
ATOM 1603 N N . GLY A 1 203 ? 19.318 -3.484 3.695 1.00 60.75 203 GLY A N 1
ATOM 1604 C CA . GLY A 1 203 ? 19.299 -2.016 3.677 1.00 60.75 203 GLY A CA 1
ATOM 1605 C C . GLY A 1 203 ? 19.390 -1.410 5.071 1.00 60.75 203 GLY A C 1
ATOM 1606 O O . GLY A 1 203 ? 19.416 -2.161 6.044 1.00 60.75 203 GLY A O 1
ATOM 1607 N N . PRO A 1 204 ? 19.472 -0.073 5.166 1.00 62.69 204 PRO A N 1
ATOM 1608 C CA . PRO A 1 204 ? 19.454 0.605 6.454 1.00 62.69 204 PRO A CA 1
ATOM 1609 C C . PRO A 1 204 ? 18.139 0.319 7.188 1.00 62.69 204 PRO A C 1
ATOM 1611 O O . PRO A 1 204 ? 17.131 -0.028 6.560 1.00 62.69 204 PRO A O 1
ATOM 1614 N N . GLU A 1 205 ? 18.167 0.468 8.511 1.00 68.81 205 GLU A N 1
ATOM 1615 C CA . GLU A 1 205 ? 16.978 0.382 9.357 1.00 68.81 205 GLU A CA 1
ATOM 1616 C C . GLU A 1 205 ? 15.872 1.325 8.863 1.00 68.81 205 GLU A C 1
ATOM 1618 O O . GLU A 1 205 ? 16.114 2.257 8.085 1.00 68.81 205 GLU A O 1
ATOM 1623 N N . ARG A 1 206 ? 14.634 1.047 9.295 1.00 72.62 206 ARG A N 1
ATOM 1624 C CA . ARG A 1 206 ? 13.458 1.870 8.990 1.00 72.62 206 ARG A CA 1
ATOM 1625 C C . ARG A 1 206 ? 13.812 3.348 9.150 1.00 72.62 206 ARG A C 1
ATOM 1627 O O . ARG A 1 206 ? 14.217 3.767 10.229 1.00 72.62 206 ARG A O 1
ATOM 1634 N N . ARG A 1 207 ? 13.622 4.131 8.086 1.00 76.88 207 ARG A N 1
ATOM 1635 C CA . ARG A 1 207 ? 13.891 5.568 8.110 1.00 76.88 207 ARG A CA 1
ATOM 1636 C C . ARG A 1 207 ? 12.653 6.376 7.788 1.00 76.88 207 ARG A C 1
ATOM 1638 O O . ARG A 1 207 ? 11.839 6.001 6.940 1.00 76.88 207 ARG A O 1
ATOM 1645 N N . GLU A 1 208 ? 12.557 7.517 8.441 1.00 80.62 208 GLU A N 1
ATOM 1646 C CA . GLU A 1 208 ? 11.611 8.553 8.068 1.00 80.62 208 GLU A CA 1
ATOM 1647 C C . GLU A 1 208 ? 12.114 9.282 6.816 1.00 80.62 208 GLU A C 1
ATOM 1649 O O . GLU A 1 208 ? 13.318 9.319 6.521 1.00 80.62 208 GLU A O 1
ATOM 1654 N N . LEU A 1 209 ? 11.175 9.816 6.038 1.00 77.56 209 LEU A N 1
ATOM 1655 C CA . LEU A 1 209 ? 11.517 10.729 4.951 1.00 77.56 209 LEU A CA 1
ATOM 1656 C C . LEU A 1 209 ? 12.123 12.004 5.547 1.00 77.56 209 LEU A C 1
ATOM 1658 O O . LEU A 1 209 ? 11.617 12.529 6.538 1.00 77.56 209 LEU A O 1
ATOM 1662 N N . THR A 1 210 ? 13.202 12.506 4.948 1.00 84.25 210 THR A N 1
ATOM 1663 C CA . THR A 1 210 ? 13.798 13.778 5.377 1.00 84.25 210 THR A CA 1
ATOM 1664 C C . THR A 1 210 ? 12.865 14.945 5.047 1.00 84.25 210 THR A C 1
ATOM 1666 O O . THR A 1 210 ? 11.996 14.826 4.186 1.00 84.25 210 THR A O 1
ATOM 1669 N N . ALA A 1 211 ? 13.066 16.108 5.677 1.00 83.31 211 ALA A N 1
ATOM 1670 C CA . ALA A 1 211 ? 12.278 17.306 5.366 1.00 83.31 211 ALA A CA 1
ATOM 1671 C C . ALA A 1 211 ? 12.335 17.675 3.869 1.00 83.31 211 ALA A C 1
ATOM 1673 O O . ALA A 1 211 ? 11.314 18.006 3.278 1.00 83.31 211 ALA A O 1
ATOM 1674 N N . GLN A 1 212 ? 13.506 17.537 3.239 1.00 84.81 212 GLN A N 1
ATOM 1675 C CA . GLN A 1 212 ? 13.684 17.787 1.807 1.00 84.81 212 GLN A CA 1
ATOM 1676 C C . GLN A 1 212 ? 12.955 16.751 0.935 1.00 84.81 212 GLN A C 1
ATOM 1678 O O . GLN A 1 212 ? 12.369 17.098 -0.090 1.00 84.81 212 GLN A O 1
ATOM 1683 N N . GLU A 1 213 ? 12.990 15.473 1.321 1.00 83.00 213 GLU A N 1
ATOM 1684 C CA . GLU A 1 213 ? 12.275 14.412 0.604 1.00 83.00 213 GLU A CA 1
ATOM 1685 C C . GLU A 1 213 ? 10.762 14.561 0.743 1.00 83.00 213 GLU A C 1
ATOM 1687 O O . GLU A 1 213 ? 10.049 14.339 -0.232 1.00 83.00 213 GLU A O 1
ATOM 1692 N N . LEU A 1 214 ? 10.282 14.950 1.927 1.00 81.25 214 LEU A N 1
ATOM 1693 C CA . LEU A 1 214 ? 8.877 15.262 2.174 1.00 81.25 214 LEU A CA 1
ATOM 1694 C C . LEU A 1 214 ? 8.420 16.431 1.310 1.00 81.25 214 LEU A C 1
ATOM 1696 O O . LEU A 1 214 ? 7.426 16.284 0.614 1.00 81.25 214 LEU A O 1
ATOM 1700 N N . ASP A 1 215 ? 9.170 17.532 1.285 1.00 83.00 215 ASP A N 1
ATOM 1701 C CA . ASP A 1 215 ? 8.861 18.707 0.462 1.00 83.00 215 ASP A CA 1
ATOM 1702 C C . ASP A 1 215 ? 8.830 18.371 -1.038 1.00 83.00 215 ASP A C 1
ATOM 1704 O O . ASP A 1 215 ? 7.863 18.672 -1.741 1.00 83.00 215 ASP A O 1
ATOM 1708 N N . THR A 1 216 ? 9.838 17.635 -1.519 1.00 82.50 216 THR A N 1
ATOM 1709 C CA . THR A 1 216 ? 9.891 17.159 -2.911 1.00 82.50 216 THR A CA 1
A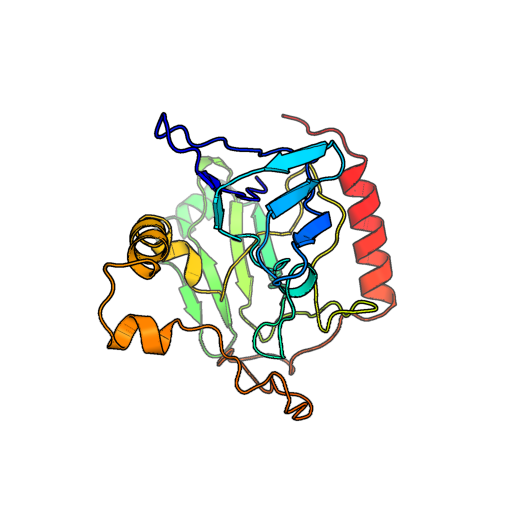TOM 1710 C C . THR A 1 216 ? 8.694 16.265 -3.231 1.00 82.50 216 THR A C 1
ATOM 1712 O O . THR A 1 216 ? 8.086 16.371 -4.299 1.00 82.50 216 THR A O 1
ATOM 1715 N N . PHE A 1 217 ? 8.359 15.357 -2.314 1.00 77.00 217 PHE A N 1
ATOM 1716 C CA . PHE A 1 217 ? 7.264 14.415 -2.480 1.00 77.00 217 PHE A CA 1
ATOM 1717 C C . PHE A 1 217 ? 5.901 15.111 -2.450 1.00 77.00 217 PHE A C 1
ATOM 1719 O O . PHE A 1 217 ? 5.077 14.831 -3.318 1.00 77.00 217 PHE A O 1
ATOM 1726 N N . ASP A 1 218 ? 5.675 16.028 -1.512 1.00 79.06 218 ASP A N 1
ATOM 1727 C CA . ASP A 1 218 ? 4.432 16.788 -1.379 1.00 79.06 218 ASP A CA 1
ATOM 1728 C C . ASP A 1 218 ? 4.243 17.732 -2.577 1.00 79.06 218 ASP A C 1
ATOM 1730 O O . ASP A 1 218 ? 3.182 17.715 -3.202 1.00 79.06 218 ASP A O 1
ATOM 1734 N N . THR A 1 219 ? 5.301 18.412 -3.028 1.00 79.94 219 THR A N 1
ATOM 1735 C CA . THR A 1 219 ? 5.287 19.209 -4.269 1.00 79.94 219 THR A CA 1
ATOM 1736 C C . THR A 1 219 ? 4.930 18.353 -5.488 1.00 79.94 219 THR A C 1
ATOM 1738 O O . THR A 1 219 ? 4.086 18.720 -6.311 1.00 79.94 219 THR A O 1
ATOM 1741 N N . ALA A 1 220 ? 5.545 17.172 -5.623 1.00 76.50 220 ALA A N 1
ATOM 1742 C CA . ALA A 1 220 ? 5.233 16.252 -6.715 1.00 76.50 220 ALA A CA 1
ATOM 1743 C C . ALA A 1 220 ? 3.789 15.727 -6.634 1.00 76.50 220 ALA A C 1
ATOM 1745 O O . ALA A 1 220 ? 3.149 15.517 -7.669 1.00 76.50 220 ALA A O 1
ATOM 1746 N N . LEU A 1 221 ? 3.269 15.523 -5.422 1.00 72.81 221 LEU A N 1
ATOM 1747 C CA . LEU A 1 221 ? 1.903 15.080 -5.164 1.00 72.81 221 LEU A CA 1
ATOM 1748 C C . LEU A 1 221 ? 0.879 16.142 -5.582 1.00 72.81 221 LEU A C 1
ATOM 1750 O O . LEU A 1 221 ? -0.090 15.810 -6.264 1.00 72.81 221 LEU A O 1
ATOM 1754 N N . GLU A 1 222 ? 1.113 17.407 -5.237 1.00 73.25 222 GLU A N 1
ATOM 1755 C CA . GLU A 1 222 ? 0.293 18.556 -5.646 1.00 73.25 222 GLU A CA 1
ATOM 1756 C C . GLU A 1 222 ? 0.324 18.771 -7.166 1.00 73.25 222 GLU A C 1
ATOM 1758 O O . GLU A 1 222 ? -0.706 18.953 -7.826 1.00 73.25 222 GLU A O 1
ATOM 1763 N N . ALA A 1 223 ? 1.507 18.653 -7.769 1.00 73.25 223 ALA A N 1
ATOM 1764 C CA . ALA A 1 223 ? 1.655 18.707 -9.218 1.00 73.25 223 ALA A CA 1
ATOM 1765 C C . ALA A 1 223 ? 0.945 17.537 -9.924 1.00 73.25 223 ALA A C 1
ATOM 1767 O O . ALA A 1 223 ? 0.518 17.666 -11.071 1.00 73.25 223 ALA A O 1
ATOM 1768 N N . ALA A 1 224 ? 0.831 16.375 -9.277 1.00 65.25 224 ALA A N 1
ATOM 1769 C CA . ALA A 1 224 ? 0.163 15.207 -9.842 1.00 65.25 224 ALA A CA 1
ATOM 1770 C C . ALA A 1 224 ? -1.356 15.208 -9.609 1.00 65.25 224 ALA A C 1
ATOM 1772 O O . ALA A 1 224 ? -2.083 14.647 -10.432 1.00 65.25 224 ALA A O 1
ATOM 1773 N N . SER A 1 225 ? -1.840 15.824 -8.526 1.00 63.31 225 SER A N 1
ATOM 1774 C CA . SER A 1 225 ? -3.272 15.975 -8.230 1.00 63.31 225 SER A CA 1
ATOM 1775 C C . SER A 1 225 ? -3.950 17.000 -9.145 1.00 63.31 225 SER A C 1
ATOM 1777 O O . SER A 1 225 ? -5.111 16.826 -9.501 1.00 63.31 225 SER A O 1
ATOM 1779 N N . SER A 1 226 ? -3.205 18.015 -9.592 1.00 64.56 226 SER A N 1
ATOM 1780 C CA . SER A 1 226 ? -3.658 19.039 -10.546 1.00 64.56 226 SER A CA 1
ATOM 1781 C C . SER A 1 226 ? -3.647 18.584 -12.013 1.00 64.56 226 SER A C 1
ATOM 1783 O O . SER A 1 226 ? -4.260 19.225 -12.869 1.00 64.56 226 SER A O 1
ATOM 1785 N N . ARG A 1 227 ? -2.986 17.464 -12.340 1.00 59.41 227 ARG A N 1
ATOM 1786 C CA . ARG A 1 227 ? -2.983 16.907 -13.702 1.00 59.41 227 ARG A CA 1
ATOM 1787 C C . ARG A 1 227 ? -4.284 16.160 -13.977 1.00 59.41 227 ARG A C 1
ATOM 1789 O O . ARG A 1 227 ? -4.544 15.117 -13.379 1.00 59.41 227 ARG A O 1
ATOM 1796 N N . SER A 1 228 ? -5.050 16.647 -14.952 1.00 45.97 228 SER A N 1
ATOM 1797 C CA . SER A 1 228 ? -6.214 15.924 -15.467 1.00 45.97 228 SER A CA 1
ATOM 1798 C C . SER A 1 228 ? -5.792 14.553 -16.013 1.00 45.97 228 SER A C 1
ATOM 1800 O O . SER A 1 228 ? -4.786 14.429 -16.721 1.00 45.97 228 SER A O 1
ATOM 1802 N N . SER A 1 229 ? -6.535 13.510 -15.642 1.00 45.56 229 SER A N 1
ATOM 1803 C CA . SER A 1 229 ? -6.306 12.142 -16.108 1.00 45.56 229 SER A CA 1
ATOM 1804 C C . SER A 1 229 ? -6.404 12.096 -17.635 1.00 45.56 229 SER A C 1
ATOM 1806 O O . SER A 1 229 ? -7.436 12.451 -18.190 1.00 45.56 229 SER A O 1
ATOM 1808 N N . LYS A 1 230 ? -5.354 11.631 -18.324 1.00 39.25 230 LYS A N 1
ATOM 1809 C CA . LYS A 1 230 ? -5.392 11.338 -19.772 1.00 39.25 230 LYS A CA 1
ATOM 1810 C C . LYS A 1 230 ? -6.035 9.971 -20.058 1.00 39.25 230 LYS A C 1
ATOM 1812 O O . LYS A 1 230 ? -5.478 9.184 -20.821 1.00 39.25 230 LYS A O 1
ATOM 1817 N N . ILE A 1 231 ? -7.136 9.665 -19.377 1.00 34.06 231 ILE A N 1
ATOM 1818 C CA . ILE A 1 231 ? -7.974 8.493 -19.662 1.00 34.06 231 ILE A CA 1
ATOM 1819 C C . ILE A 1 231 ? -9.301 9.020 -20.169 1.00 34.06 231 ILE A C 1
ATOM 1821 O O . ILE A 1 231 ? -9.870 9.862 -19.440 1.00 34.06 231 ILE A O 1
#

InterPro domains:
  IPR036188 FAD/NAD(P)-binding domain superfamily [G3DSA:3.50.50.60] (24-73)
  IPR045170 MTOX family [PTHR10961] (27-127)

Organism: NCBI:txid40994

Sequence (231 aa):
MQVSLALVSCPVVLQWAFLSSQVRQLEEFEKQPDGTIKSVCTKNGRAEGDRFIVATGAWISSLIPAWNSMLAAGQVVGYLRLTPDEISQLRDLPIYFNFSTGFFAFPPHEPTGYLKVACHRFGYTRPGPSVTSAPPSLAVASRANYIQRHSDRGFKYLPLIGRYIVGSQRKLSRELLDKWKFPTQFRERFQGEVFTGDGSRGGPERRELTAQELDTFDTALEAASSRSSKI

Secondary structure (DSSP, 8-state):
----EEEEP-TTS-------STT--EEEEEE-TTS-EEEEEETTEEEE-S-EEEE-GGGGGGTS--TTS----EEEEEEEEPPHHHHHHHTTPPPEE-TTT-EEEPPPBGGGTEEEEEEEEEEEE--BTTBS----SSPPSS--S----SSTTGGGGHHHHHHHHHHTTTTS-HHHHHHHS--GGGSS---S---S-SS--SSSS-EEPPHHHHHHHHHHHHHHHSSPP--

pLDDT: mean 71.41, std 18.9, range [21.25, 96.38]